Protein AF-A0A853IEZ5-F1 (afdb_monomer_lite)

Radius of gyration: 35.34 Å; chains: 1; bounding box: 66×78×126 Å

Foldseek 3Di:
DDDDDPCPVVVVVVVVVVVVVVLVVCVVVLPPVSQDDVDPDDDPVSVVVSVVVSCVSCQVVQVCCFVPPVVVVVVVVVVVCCVVVVDPPQPPPDDDDDDGGVVVVCLVVLLVVLVVVVVVCVVVPPVVCVVPPPVVVSVVSNCVSVVHDCVVVDDDPVRVVVVVVVVVVVVVVVVVVVVVVVVVVVVVVVVPPDD

Secondary structure (DSSP, 8-state):
-------HHHHHHHHHHHHHHHHHHHHHTT-GGGS--S-S---HHHHHHHHHHHHHHHHHHHHHHIIIIIHHHHHHHHHHHHHTTSS----TT-------SGGGSTHHHHHHHHHHHHHHHGGG-HHHHHHHS-HHHHHHHHHHHTT---BTTBPPHHHHHHHHHHHHHHHHHHHHHHHHHHHHTTTTTSSSS--

Structure (mmCIF, N/CA/C/O backbone):
data_AF-A0A853IEZ5-F1
#
_entry.id   AF-A0A853IEZ5-F1
#
loop_
_atom_site.group_PDB
_atom_site.id
_atom_site.type_symbol
_atom_site.label_atom_id
_atom_site.label_alt_id
_atom_site.label_comp_id
_atom_site.label_asym_id
_atom_site.label_entity_id
_atom_site.label_seq_id
_atom_site.pdbx_PDB_ins_code
_atom_site.Cartn_x
_atom_site.Cartn_y
_atom_site.Cartn_z
_atom_site.occupancy
_atom_site.B_iso_or_equiv
_atom_site.auth_seq_id
_atom_site.auth_comp_id
_atom_site.auth_asym_id
_atom_site.auth_atom_id
_atom_site.pdbx_PDB_model_num
ATOM 1 N N . GLY A 1 1 ? 43.823 -9.846 -57.197 1.00 55.16 1 GLY A N 1
ATOM 2 C CA . GLY A 1 1 ? 43.418 -8.629 -56.469 1.00 55.16 1 GLY A CA 1
ATOM 3 C C . GLY A 1 1 ? 42.577 -9.039 -55.285 1.00 55.16 1 GLY A C 1
ATOM 4 O O . GLY A 1 1 ? 41.736 -9.912 -55.452 1.00 55.16 1 GLY A O 1
ATOM 5 N N . VAL A 1 2 ? 42.834 -8.484 -54.102 1.00 60.75 2 VAL A N 1
ATOM 6 C CA . VAL A 1 2 ? 42.007 -8.738 -52.912 1.00 60.75 2 VAL A CA 1
ATOM 7 C C . VAL A 1 2 ? 40.787 -7.824 -52.992 1.00 60.75 2 VAL A C 1
ATOM 9 O O . VAL A 1 2 ? 40.937 -6.615 -53.150 1.00 60.75 2 VAL A O 1
ATOM 12 N N . LEU A 1 3 ? 39.587 -8.399 -52.944 1.00 72.50 3 LEU A N 1
ATOM 13 C CA . LEU A 1 3 ? 38.339 -7.645 -53.016 1.00 72.50 3 LEU A CA 1
ATOM 14 C C . LEU A 1 3 ? 38.075 -6.998 -51.646 1.00 72.50 3 LEU A C 1
ATOM 16 O O . LEU A 1 3 ? 37.840 -7.706 -50.670 1.00 72.50 3 LEU A O 1
ATOM 20 N N . GLN A 1 4 ? 38.145 -5.667 -51.555 1.00 77.00 4 GLN A N 1
ATOM 21 C CA . GLN A 1 4 ? 37.787 -4.938 -50.335 1.00 77.00 4 GLN A CA 1
ATOM 22 C C . GLN A 1 4 ? 36.295 -4.605 -50.341 1.00 77.00 4 GLN A C 1
ATOM 24 O O . GLN A 1 4 ? 35.786 -3.944 -51.246 1.00 77.00 4 GLN A O 1
ATOM 29 N N . LEU A 1 5 ? 35.588 -5.081 -49.317 1.00 74.81 5 LEU A N 1
ATOM 30 C CA . LEU A 1 5 ? 34.163 -4.840 -49.138 1.00 74.81 5 LEU A CA 1
ATOM 31 C C . LEU A 1 5 ? 33.971 -3.512 -48.386 1.00 74.81 5 LEU A C 1
ATOM 33 O O . LEU A 1 5 ? 33.953 -3.473 -47.159 1.00 74.81 5 LEU A O 1
ATOM 37 N N . ASN A 1 6 ? 33.832 -2.409 -49.120 1.00 80.12 6 ASN A N 1
ATOM 38 C CA . ASN A 1 6 ? 33.678 -1.053 -48.569 1.00 80.12 6 ASN A CA 1
ATOM 39 C C . ASN A 1 6 ? 32.268 -0.782 -47.993 1.00 80.12 6 ASN A C 1
ATOM 41 O O . ASN A 1 6 ? 31.657 0.239 -48.289 1.00 80.12 6 ASN A O 1
ATOM 45 N N . LYS A 1 7 ? 31.729 -1.698 -47.177 1.00 89.50 7 LYS A N 1
ATOM 46 C CA . LYS A 1 7 ? 30.368 -1.623 -46.598 1.00 89.50 7 LYS A CA 1
ATOM 47 C C . LYS A 1 7 ? 30.318 -1.103 -45.160 1.00 89.50 7 LYS A C 1
ATOM 49 O O . LYS A 1 7 ? 29.348 -1.325 -44.442 1.00 89.50 7 LYS A O 1
ATOM 54 N N . PHE A 1 8 ? 31.367 -0.422 -44.709 1.00 90.19 8 PHE A N 1
ATOM 55 C CA . PHE A 1 8 ? 31.454 0.065 -43.331 1.00 90.19 8 PHE A CA 1
ATOM 56 C C . PHE A 1 8 ? 30.267 0.964 -42.935 1.00 90.19 8 PHE A C 1
ATOM 58 O O . PHE A 1 8 ? 29.730 0.816 -41.841 1.00 90.19 8 PHE A O 1
ATOM 65 N N . ALA A 1 9 ? 29.821 1.850 -43.834 1.00 91.31 9 ALA A N 1
ATOM 66 C CA . ALA A 1 9 ? 28.673 2.724 -43.584 1.00 91.31 9 ALA A CA 1
ATOM 67 C C . ALA A 1 9 ? 27.370 1.930 -43.375 1.00 91.31 9 ALA A C 1
ATOM 69 O O . ALA A 1 9 ? 26.641 2.201 -42.423 1.00 91.31 9 ALA A O 1
ATOM 70 N N . ASP A 1 10 ? 27.130 0.904 -44.196 1.00 90.81 10 ASP A N 1
ATOM 71 C CA . ASP A 1 10 ? 25.948 0.040 -44.088 1.00 90.81 10 ASP A CA 1
ATOM 72 C C . ASP A 1 10 ? 25.934 -0.720 -42.752 1.00 90.81 10 ASP A C 1
ATOM 74 O O . ASP A 1 10 ? 24.916 -0.762 -42.057 1.00 90.81 10 ASP A O 1
ATOM 78 N N . PHE A 1 11 ? 27.083 -1.281 -42.350 1.00 91.75 11 PHE A N 1
ATOM 79 C CA . PHE A 1 11 ? 27.210 -1.979 -41.068 1.00 91.75 11 PHE A CA 1
ATOM 80 C C . PHE A 1 11 ? 27.044 -1.044 -39.871 1.00 91.75 11 PHE A C 1
ATOM 82 O O . PHE A 1 11 ? 26.482 -1.463 -38.859 1.00 91.75 11 PHE A O 1
ATOM 89 N N . ARG A 1 12 ? 27.481 0.216 -39.979 1.00 92.25 12 ARG A N 1
ATOM 90 C CA . ARG A 1 12 ? 27.274 1.211 -38.923 1.00 92.25 12 ARG A CA 1
ATOM 91 C C . ARG A 1 12 ? 25.788 1.514 -38.731 1.00 92.25 12 ARG A C 1
ATOM 93 O O . ARG A 1 12 ? 25.309 1.398 -37.611 1.00 92.25 12 ARG A O 1
ATOM 100 N N . VAL A 1 13 ? 25.042 1.785 -39.804 1.00 93.69 13 VAL A N 1
ATOM 101 C CA . VAL A 1 13 ? 23.589 2.036 -39.711 1.00 93.69 13 VAL A CA 1
ATOM 102 C C . VAL A 1 13 ? 22.851 0.828 -39.118 1.00 93.69 13 VAL A C 1
ATOM 104 O O . VAL A 1 13 ? 21.983 0.989 -38.255 1.00 93.69 13 VAL A O 1
ATOM 107 N N . ALA A 1 14 ? 23.215 -0.390 -39.533 1.00 94.00 14 ALA A N 1
ATOM 108 C CA . ALA A 1 14 ? 22.639 -1.613 -38.978 1.00 94.00 14 ALA A CA 1
ATOM 109 C C . ALA A 1 14 ? 22.969 -1.784 -37.483 1.00 94.00 14 ALA A C 1
ATOM 111 O O . ALA A 1 14 ? 22.075 -2.078 -36.690 1.00 94.00 14 ALA A O 1
ATOM 112 N N . SER A 1 15 ? 24.225 -1.555 -37.090 1.00 92.69 15 SER A N 1
ATOM 113 C CA . SER A 1 15 ? 24.670 -1.617 -35.694 1.00 92.69 15 SER A CA 1
ATOM 114 C C . SER A 1 15 ? 23.929 -0.605 -34.821 1.00 92.69 15 SER A C 1
ATOM 116 O O . SER A 1 15 ? 23.393 -0.980 -33.780 1.00 92.69 15 SER A O 1
ATOM 118 N N . ASP A 1 16 ? 23.831 0.648 -35.267 1.00 91.56 16 ASP A N 1
ATOM 119 C CA . ASP A 1 16 ? 23.150 1.717 -34.530 1.00 91.56 16 ASP A CA 1
ATOM 120 C C . ASP A 1 16 ? 21.657 1.389 -34.347 1.00 91.56 16 ASP A C 1
ATOM 122 O O . ASP A 1 16 ? 21.099 1.552 -33.260 1.00 91.56 16 ASP A O 1
ATOM 126 N N . THR A 1 17 ? 21.014 0.838 -35.382 1.00 93.31 17 THR A N 1
ATOM 127 C CA . THR A 1 17 ? 19.610 0.400 -35.318 1.00 93.31 17 THR A CA 1
ATOM 128 C C . THR A 1 17 ? 19.419 -0.741 -34.315 1.00 93.31 17 THR A C 1
ATOM 130 O O . THR A 1 17 ? 18.499 -0.705 -33.494 1.00 93.31 17 THR A O 1
ATOM 133 N N . ILE A 1 18 ? 20.294 -1.752 -34.345 1.00 94.12 18 ILE A N 1
ATOM 134 C CA . ILE A 1 18 ? 20.242 -2.894 -33.420 1.00 94.12 18 ILE A CA 1
ATOM 135 C C . ILE A 1 18 ? 20.460 -2.431 -31.978 1.00 94.12 18 ILE A C 1
ATOM 137 O O . ILE A 1 18 ? 19.752 -2.890 -31.078 1.00 94.12 18 ILE A O 1
ATOM 141 N N . GLN A 1 19 ? 21.388 -1.503 -31.743 1.00 88.19 19 GLN A N 1
ATOM 142 C CA . GLN A 1 19 ? 21.628 -0.944 -30.413 1.00 88.19 19 GLN A CA 1
ATOM 143 C C . GLN A 1 19 ? 20.394 -0.208 -29.879 1.00 88.19 19 GLN A C 1
ATOM 145 O O . GLN A 1 19 ? 19.978 -0.464 -28.748 1.00 88.19 19 GLN A O 1
ATOM 150 N N . GLN A 1 20 ? 19.744 0.621 -30.703 1.00 87.00 20 GLN A N 1
ATOM 151 C CA . GLN A 1 20 ? 18.508 1.309 -30.312 1.00 87.00 20 GLN A CA 1
ATOM 152 C C . GLN A 1 20 ? 17.369 0.329 -29.995 1.00 87.00 20 GLN A C 1
ATOM 154 O O . GLN A 1 20 ? 16.666 0.494 -28.997 1.00 87.00 20 GLN A O 1
ATOM 159 N N . LEU A 1 21 ? 17.184 -0.712 -30.813 1.00 90.31 21 LEU A N 1
ATOM 160 C CA . LEU A 1 21 ? 16.170 -1.740 -30.553 1.00 90.31 21 LEU A CA 1
ATOM 161 C C . LEU A 1 21 ? 16.464 -2.511 -29.265 1.00 90.31 21 LEU A C 1
ATOM 163 O O . LEU A 1 21 ? 15.555 -2.726 -28.466 1.00 90.31 21 LEU A O 1
ATOM 167 N N . THR A 1 22 ? 17.726 -2.871 -29.036 1.00 85.88 22 THR A N 1
ATOM 168 C CA . THR A 1 22 ? 18.155 -3.581 -27.824 1.00 85.88 22 THR A CA 1
ATOM 169 C C . THR A 1 22 ? 17.856 -2.757 -26.575 1.00 85.88 22 THR A C 1
ATOM 171 O O . THR A 1 22 ? 17.275 -3.283 -25.629 1.00 85.88 22 THR A O 1
ATOM 174 N N . GLN A 1 23 ? 18.161 -1.455 -26.588 1.00 82.00 23 GLN A N 1
ATOM 175 C CA . GLN A 1 23 ? 17.849 -0.549 -25.476 1.00 82.00 23 GLN A CA 1
ATOM 176 C C . GLN A 1 23 ? 16.339 -0.446 -25.222 1.00 82.00 23 GLN A C 1
ATOM 178 O O . GLN A 1 23 ? 15.899 -0.539 -24.076 1.00 82.00 23 GLN A O 1
ATOM 183 N N . ARG A 1 24 ? 15.528 -0.315 -26.281 1.00 82.12 24 ARG A N 1
ATOM 184 C CA . ARG A 1 24 ? 14.060 -0.241 -26.164 1.00 82.12 24 ARG A CA 1
ATOM 185 C C . ARG A 1 24 ? 13.452 -1.526 -25.605 1.00 82.12 24 ARG A C 1
ATOM 187 O O . ARG A 1 24 ? 12.542 -1.458 -24.784 1.00 82.12 24 ARG A O 1
ATOM 194 N N . ILE A 1 25 ? 13.947 -2.684 -26.039 1.00 85.94 25 ILE A N 1
ATOM 195 C CA . ILE A 1 25 ? 13.495 -3.987 -25.539 1.00 85.94 25 ILE A CA 1
ATOM 196 C C . ILE A 1 25 ? 13.919 -4.158 -24.076 1.00 85.94 25 ILE A C 1
ATOM 198 O O . ILE A 1 25 ? 13.086 -4.514 -23.250 1.00 85.94 25 ILE A O 1
ATOM 202 N N . ALA A 1 26 ? 15.169 -3.842 -23.730 1.00 81.69 26 ALA A N 1
ATOM 203 C CA . ALA A 1 26 ? 15.657 -3.918 -22.352 1.00 81.69 26 ALA A CA 1
ATOM 204 C C . ALA A 1 26 ? 14.803 -3.075 -21.388 1.00 81.69 26 ALA A C 1
ATOM 206 O O . ALA A 1 26 ? 14.411 -3.572 -20.333 1.00 81.69 26 ALA A O 1
ATOM 207 N N . ALA A 1 27 ? 14.438 -1.851 -21.789 1.00 76.00 27 ALA A N 1
ATOM 208 C CA . ALA A 1 27 ? 13.541 -0.991 -21.018 1.00 76.00 27 ALA A CA 1
ATOM 209 C C . ALA A 1 27 ? 12.134 -1.599 -20.864 1.00 76.00 27 ALA A C 1
ATOM 211 O O . ALA A 1 27 ? 11.597 -1.635 -19.760 1.00 76.00 27 ALA A O 1
ATOM 212 N N . ALA A 1 28 ? 11.556 -2.143 -21.943 1.00 79.88 28 ALA A N 1
ATOM 213 C CA . ALA A 1 28 ? 10.240 -2.791 -21.900 1.00 79.88 28 ALA A CA 1
ATOM 214 C C . ALA A 1 28 ? 10.201 -4.026 -20.977 1.00 79.88 28 ALA A C 1
ATOM 216 O O . ALA A 1 28 ? 9.163 -4.323 -20.390 1.00 79.88 28 ALA A O 1
ATOM 217 N N . PHE A 1 29 ? 11.329 -4.725 -20.826 1.00 82.06 29 PHE A N 1
ATOM 218 C CA . PHE A 1 29 ? 11.489 -5.859 -19.910 1.00 82.06 29 PHE A CA 1
ATOM 219 C C . PHE A 1 29 ? 12.026 -5.465 -18.524 1.00 82.06 29 PHE A C 1
ATOM 221 O O . PHE A 1 29 ? 12.374 -6.348 -17.739 1.00 82.06 29 PHE A O 1
ATOM 228 N N . LEU A 1 30 ? 12.083 -4.166 -18.205 1.00 73.88 30 LEU A N 1
ATOM 229 C CA . LEU A 1 30 ? 12.548 -3.642 -16.914 1.00 73.88 30 LEU A CA 1
ATOM 230 C C . LEU A 1 30 ? 13.973 -4.105 -16.546 1.00 73.88 30 LEU A C 1
ATOM 232 O O . LEU A 1 30 ? 14.312 -4.254 -15.369 1.00 73.88 30 LEU A O 1
ATOM 236 N N . MET A 1 31 ? 14.829 -4.355 -17.542 1.00 76.00 31 MET A N 1
ATOM 237 C CA . MET A 1 31 ? 16.217 -4.739 -17.300 1.00 76.00 31 MET A CA 1
ATOM 238 C C . MET A 1 31 ? 16.998 -3.528 -16.783 1.00 76.00 31 MET A C 1
ATOM 240 O O . MET A 1 31 ? 17.234 -2.572 -17.511 1.00 76.00 31 MET A O 1
ATOM 244 N N . ASN A 1 32 ? 17.451 -3.597 -15.530 1.00 58.09 32 ASN A N 1
ATOM 245 C CA . ASN A 1 32 ? 18.158 -2.513 -14.829 1.00 58.09 32 ASN A CA 1
ATOM 246 C C . ASN A 1 32 ? 19.385 -1.970 -15.603 1.00 58.09 32 ASN A C 1
ATOM 248 O O . ASN A 1 32 ? 19.765 -0.815 -15.464 1.00 58.09 32 ASN A O 1
ATOM 252 N N . SER A 1 33 ? 19.979 -2.777 -16.485 1.00 55.38 33 SER A N 1
ATOM 253 C CA . SER A 1 33 ? 21.125 -2.396 -17.316 1.00 55.38 33 SER A CA 1
ATOM 254 C C . SER A 1 33 ? 20.833 -1.332 -18.385 1.00 55.38 33 SER A C 1
ATOM 256 O O . SER A 1 33 ? 21.781 -0.830 -18.976 1.00 55.38 33 SER A O 1
ATOM 258 N N . SER A 1 34 ? 19.575 -0.956 -18.656 1.00 51.56 34 SER A N 1
ATOM 259 C CA . SER A 1 34 ? 19.260 0.169 -19.561 1.00 51.56 34 SER A CA 1
ATOM 260 C C . SER A 1 34 ? 19.416 1.552 -18.911 1.00 51.56 34 SER A C 1
ATOM 262 O O . SER A 1 34 ? 19.288 2.564 -19.597 1.00 51.56 34 SER A O 1
ATOM 264 N N . VAL A 1 35 ? 19.678 1.597 -17.600 1.00 49.66 35 VAL A N 1
ATOM 265 C CA . VAL A 1 35 ? 19.744 2.819 -16.778 1.00 49.66 35 VAL A CA 1
ATOM 266 C C . VAL A 1 35 ? 21.170 3.365 -16.641 1.00 49.66 35 VAL A C 1
ATOM 268 O O . VAL A 1 35 ? 21.367 4.576 -16.534 1.00 49.66 35 VAL A O 1
ATOM 271 N N . GLN A 1 36 ? 22.191 2.512 -16.713 1.00 53.03 36 GLN A N 1
ATOM 272 C CA . GLN A 1 36 ? 23.564 2.993 -16.836 1.00 53.03 36 GLN A CA 1
ATOM 273 C C . GLN A 1 36 ? 23.804 3.391 -18.292 1.00 53.03 36 GLN A C 1
ATOM 275 O O . GLN A 1 36 ? 24.233 2.588 -19.116 1.00 53.03 36 GLN A O 1
ATOM 280 N N . ARG A 1 37 ? 23.546 4.663 -18.622 1.00 54.91 37 ARG A N 1
ATOM 281 C CA . ARG A 1 37 ? 24.376 5.304 -19.650 1.00 54.91 37 ARG A CA 1
ATOM 282 C C . ARG A 1 37 ? 25.829 5.082 -19.228 1.00 54.91 37 ARG A C 1
ATOM 284 O O . ARG A 1 37 ? 26.122 5.231 -18.044 1.00 54.91 37 ARG A O 1
ATOM 291 N N . ASP A 1 38 ? 26.717 4.790 -20.176 1.00 53.00 38 ASP A N 1
ATOM 292 C CA . ASP A 1 38 ? 28.180 4.835 -20.003 1.00 53.00 38 ASP A CA 1
ATOM 293 C C . ASP A 1 38 ? 28.650 6.283 -19.717 1.00 53.00 38 ASP A C 1
ATOM 295 O O . ASP A 1 38 ? 29.478 6.859 -20.418 1.00 53.00 38 ASP A O 1
ATOM 299 N N . ALA A 1 39 ? 28.046 6.935 -18.729 1.00 54.25 39 ALA A N 1
ATOM 300 C CA . ALA A 1 39 ? 28.401 8.236 -18.221 1.00 54.25 39 ALA A CA 1
ATOM 301 C C . ALA A 1 39 ? 29.074 8.001 -16.873 1.00 54.25 39 ALA A C 1
ATOM 303 O O . ALA A 1 39 ? 28.507 7.401 -15.963 1.00 54.25 39 ALA A O 1
ATOM 304 N N . GLU A 1 40 ? 30.298 8.501 -16.755 1.00 55.12 40 GLU A N 1
ATOM 305 C CA . GLU A 1 40 ? 31.212 8.303 -15.627 1.00 55.12 40 GLU A CA 1
ATOM 306 C C . GLU A 1 40 ? 30.632 8.761 -14.269 1.00 55.12 40 GLU A C 1
ATOM 308 O O . GLU A 1 40 ? 31.178 8.447 -13.212 1.00 55.12 40 GLU A O 1
ATOM 313 N N . ARG A 1 41 ? 29.510 9.501 -14.274 1.00 59.22 41 ARG A N 1
ATOM 314 C CA . ARG A 1 41 ? 28.775 9.942 -13.083 1.00 59.22 41 ARG A CA 1
ATOM 315 C C . ARG A 1 41 ? 27.271 9.972 -13.370 1.00 59.22 41 ARG A C 1
ATOM 317 O O . ARG A 1 41 ? 26.816 10.798 -14.153 1.00 59.22 41 ARG A O 1
ATOM 324 N N . VAL A 1 42 ? 26.513 9.119 -12.689 1.00 64.06 42 VAL A N 1
ATOM 325 C CA . VAL A 1 42 ? 25.047 9.217 -12.583 1.00 64.06 42 VAL A CA 1
ATOM 326 C C . VAL A 1 42 ? 24.729 9.903 -11.259 1.00 64.06 42 VAL A C 1
ATOM 328 O O . VAL A 1 42 ? 25.321 9.558 -10.230 1.00 64.06 42 VAL A O 1
ATOM 331 N N . THR A 1 43 ? 23.847 10.899 -11.256 1.00 76.88 43 THR A N 1
ATOM 332 C CA . THR A 1 43 ? 23.466 11.577 -10.008 1.00 76.88 43 THR A CA 1
ATOM 333 C C . THR A 1 43 ? 22.448 10.744 -9.226 1.00 76.88 43 THR A C 1
ATOM 335 O O . THR A 1 43 ? 21.699 9.945 -9.788 1.00 76.88 43 THR A O 1
ATOM 338 N N . ALA A 1 44 ? 22.398 10.928 -7.904 1.00 73.00 44 ALA A N 1
ATOM 339 C CA . ALA A 1 44 ? 21.453 10.207 -7.049 1.00 73.00 44 ALA A CA 1
ATOM 340 C C . ALA A 1 44 ? 19.979 10.481 -7.417 1.00 73.00 44 ALA A C 1
ATOM 342 O O . ALA A 1 44 ? 19.136 9.603 -7.252 1.00 73.00 44 ALA A O 1
ATOM 343 N N . GLU A 1 45 ? 19.676 11.671 -7.944 1.00 75.00 45 GLU A N 1
ATOM 344 C CA . GLU A 1 45 ? 18.314 12.058 -8.324 1.00 75.00 45 GLU A CA 1
ATOM 345 C C . GLU A 1 45 ? 17.854 11.362 -9.608 1.00 75.00 45 GLU A C 1
ATOM 347 O O . GLU A 1 45 ? 16.722 10.892 -9.685 1.00 75.00 45 GLU A O 1
ATOM 352 N N . GLU A 1 46 ? 18.744 11.198 -10.589 1.00 70.19 46 GLU A N 1
ATOM 353 C CA . GLU A 1 46 ? 18.444 10.440 -11.808 1.00 70.19 46 GLU A CA 1
ATOM 354 C C . GLU A 1 46 ? 18.171 8.969 -11.484 1.00 70.19 46 GLU A C 1
ATOM 356 O O . GLU A 1 46 ? 17.195 8.400 -11.971 1.00 70.19 46 GLU A O 1
ATOM 361 N N . ILE A 1 47 ? 18.984 8.360 -10.610 1.00 68.31 47 ILE A N 1
ATOM 362 C CA . ILE A 1 47 ? 18.755 6.985 -10.138 1.00 68.31 47 ILE A CA 1
ATOM 363 C C . ILE A 1 47 ? 17.384 6.873 -9.466 1.00 68.31 47 ILE A C 1
ATOM 365 O O . ILE A 1 47 ? 16.655 5.913 -9.710 1.00 68.31 47 ILE A O 1
ATOM 369 N N . ARG A 1 48 ? 17.011 7.862 -8.649 1.00 69.50 48 ARG A N 1
ATOM 370 C CA . ARG A 1 48 ? 15.723 7.883 -7.952 1.00 69.50 48 ARG A CA 1
ATOM 371 C C . ARG A 1 48 ? 14.541 8.031 -8.912 1.00 69.50 48 ARG A C 1
ATOM 373 O O . ARG A 1 48 ? 13.566 7.296 -8.771 1.00 69.50 48 ARG A O 1
ATOM 380 N N . PHE A 1 49 ? 14.637 8.926 -9.894 1.00 73.56 49 PHE A N 1
ATOM 381 C CA . PHE A 1 49 ? 13.608 9.112 -10.919 1.00 73.56 49 PHE A CA 1
ATOM 382 C C . PHE A 1 49 ? 13.420 7.842 -11.763 1.00 73.56 49 PHE A C 1
ATOM 384 O O . PHE A 1 49 ? 12.296 7.390 -11.973 1.00 73.56 49 PHE A O 1
ATOM 391 N N . MET A 1 50 ? 14.520 7.205 -12.174 1.00 68.38 50 MET A N 1
ATOM 392 C CA . MET A 1 50 ? 14.470 5.951 -12.935 1.00 68.38 50 MET A CA 1
ATOM 393 C C . MET A 1 50 ? 13.918 4.789 -12.101 1.00 68.38 50 MET A C 1
ATOM 395 O O . MET A 1 50 ? 13.132 3.987 -12.603 1.00 68.38 50 MET A O 1
ATOM 399 N N . ALA A 1 51 ? 14.273 4.710 -10.816 1.00 66.38 51 ALA A N 1
ATOM 400 C CA . ALA A 1 51 ? 13.683 3.738 -9.901 1.00 66.38 51 ALA A CA 1
ATOM 401 C C . ALA A 1 51 ? 12.161 3.931 -9.775 1.00 66.38 51 ALA A C 1
ATOM 403 O O . ALA A 1 51 ? 11.427 2.949 -9.846 1.00 66.38 51 ALA A O 1
ATOM 404 N N . GLN A 1 52 ? 11.676 5.175 -9.679 1.00 70.75 52 GLN A N 1
ATOM 405 C CA . GLN A 1 52 ? 10.237 5.469 -9.646 1.00 70.75 52 GLN A CA 1
ATOM 406 C C . GLN A 1 52 ? 9.506 5.057 -10.930 1.00 70.75 52 GLN A C 1
ATOM 408 O O . GLN A 1 52 ? 8.381 4.556 -10.864 1.00 70.75 52 GLN A O 1
ATOM 413 N N . GLU A 1 53 ? 10.117 5.251 -12.099 1.00 69.06 53 GLU A N 1
ATOM 414 C CA . GLU A 1 53 ? 9.522 4.833 -13.373 1.00 69.06 53 GLU A CA 1
ATOM 415 C C . GLU A 1 53 ? 9.394 3.301 -13.451 1.00 69.06 53 GLU A C 1
ATOM 417 O O . GLU A 1 53 ? 8.332 2.780 -13.806 1.00 69.06 53 GLU A O 1
ATOM 422 N N . LEU A 1 54 ? 10.432 2.572 -13.020 1.00 68.31 54 LEU A N 1
ATOM 423 C CA . LEU A 1 54 ? 10.409 1.109 -12.919 1.00 68.31 54 LEU A CA 1
ATOM 424 C C . LEU A 1 54 ? 9.371 0.617 -11.901 1.00 68.31 54 LEU A C 1
ATOM 426 O O . LEU A 1 54 ? 8.630 -0.322 -12.196 1.00 68.31 54 LEU A O 1
ATOM 430 N N . GLU A 1 55 ? 9.277 1.252 -10.731 1.00 67.62 55 GLU A N 1
ATOM 431 C CA . GLU A 1 55 ? 8.252 0.953 -9.721 1.00 67.62 55 GLU A CA 1
ATOM 432 C C . GLU A 1 55 ? 6.837 1.198 -10.256 1.00 67.62 55 GLU A C 1
ATOM 434 O O . GLU A 1 55 ? 5.938 0.393 -10.009 1.00 67.62 55 GLU A O 1
ATOM 439 N N . THR A 1 56 ? 6.637 2.260 -11.039 1.00 68.94 56 THR A N 1
ATOM 440 C CA . THR A 1 56 ? 5.344 2.576 -11.663 1.00 68.94 56 THR A CA 1
ATOM 441 C C . THR A 1 56 ? 4.956 1.514 -12.692 1.00 68.94 56 THR A C 1
ATOM 443 O O . THR A 1 56 ? 3.834 0.997 -12.662 1.00 68.94 56 THR A O 1
ATOM 446 N N . ALA A 1 57 ? 5.886 1.137 -13.575 1.00 69.56 57 ALA A N 1
ATOM 447 C CA . ALA A 1 57 ? 5.653 0.111 -14.589 1.00 69.56 57 ALA A CA 1
ATOM 448 C C . ALA A 1 57 ? 5.405 -1.274 -13.963 1.00 69.56 57 ALA A C 1
ATOM 450 O O . ALA A 1 57 ? 4.431 -1.952 -14.309 1.00 69.56 57 ALA A O 1
ATOM 451 N N . LEU A 1 58 ? 6.237 -1.674 -12.993 1.00 71.50 58 LEU A N 1
ATOM 452 C CA . LEU A 1 58 ? 6.072 -2.924 -12.251 1.00 71.50 58 LEU A CA 1
ATOM 453 C C . LEU A 1 58 ? 4.761 -2.925 -11.457 1.00 71.50 58 LEU A C 1
ATOM 455 O O . LEU A 1 58 ? 4.068 -3.940 -11.414 1.00 71.50 58 LEU A O 1
ATOM 459 N N . GLY A 1 59 ? 4.388 -1.784 -10.878 1.00 70.88 59 GLY A N 1
ATOM 460 C CA . GLY A 1 59 ? 3.159 -1.624 -10.118 1.00 70.88 59 GLY A CA 1
ATOM 461 C C . GLY A 1 59 ? 1.893 -1.770 -10.950 1.00 70.88 59 GLY A C 1
ATOM 462 O O . GLY A 1 59 ? 0.938 -2.399 -10.486 1.00 70.88 59 GLY A O 1
ATOM 463 N N . GLY A 1 60 ? 1.896 -1.278 -12.192 1.00 73.25 60 GLY A N 1
ATOM 464 C CA . GLY A 1 60 ? 0.795 -1.480 -13.136 1.00 73.25 60 GLY A CA 1
ATOM 465 C C . GLY A 1 60 ? 0.577 -2.960 -13.465 1.00 73.25 60 GLY A C 1
ATOM 466 O O . GLY A 1 60 ? -0.524 -3.483 -13.283 1.00 73.25 60 GLY A O 1
ATOM 467 N N . VAL A 1 61 ? 1.639 -3.664 -13.874 1.00 76.06 61 VAL A N 1
ATOM 468 C CA . VAL A 1 61 ? 1.568 -5.099 -14.213 1.00 76.06 61 VAL A CA 1
ATOM 469 C C . VAL A 1 61 ? 1.219 -5.944 -12.988 1.00 76.06 61 VAL A C 1
ATOM 471 O O . VAL A 1 61 ? 0.359 -6.824 -13.063 1.00 76.06 61 VAL A O 1
ATOM 474 N N . TYR A 1 62 ? 1.840 -5.664 -11.841 1.00 74.69 62 TYR A N 1
ATOM 475 C CA . TYR A 1 62 ? 1.573 -6.384 -10.599 1.00 74.69 62 TYR A CA 1
ATOM 476 C C . TYR A 1 62 ? 0.122 -6.210 -10.140 1.00 74.69 62 TYR A C 1
ATOM 478 O O . TYR A 1 62 ? -0.506 -7.190 -9.750 1.00 74.69 62 TYR A O 1
ATOM 486 N N . SER A 1 63 ?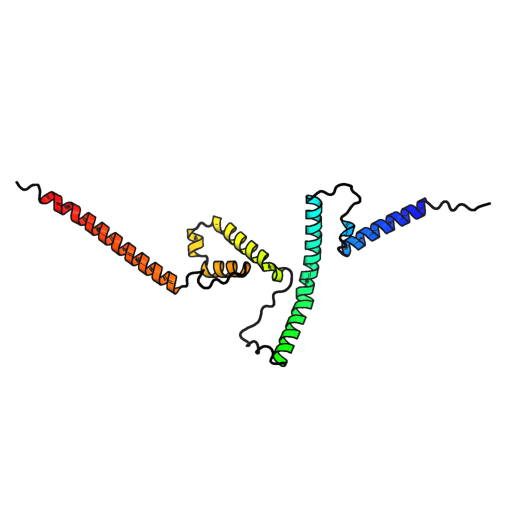 -0.450 -5.007 -10.258 1.00 74.31 63 SER A N 1
ATOM 487 C CA . SER A 1 63 ? -1.855 -4.755 -9.903 1.00 74.31 63 SER A CA 1
ATOM 488 C C . SER A 1 63 ? -2.826 -5.576 -10.756 1.00 74.31 63 SER A C 1
ATOM 490 O O . SER A 1 63 ? -3.762 -6.172 -10.217 1.00 74.31 63 SER A O 1
ATOM 492 N N . ILE A 1 64 ? -2.572 -5.678 -12.066 1.00 79.50 64 ILE A N 1
ATOM 493 C CA . ILE A 1 64 ? -3.372 -6.511 -12.978 1.00 79.50 64 ILE A CA 1
ATOM 494 C C . ILE A 1 64 ? -3.248 -7.989 -12.594 1.00 79.50 64 ILE A C 1
ATOM 496 O O . ILE A 1 64 ? -4.257 -8.654 -12.366 1.00 79.50 64 ILE A O 1
ATOM 500 N N . LEU A 1 65 ? -2.021 -8.499 -12.441 1.00 81.00 65 LEU A N 1
ATOM 501 C CA . LEU A 1 65 ? -1.785 -9.897 -12.057 1.00 81.00 65 LEU A CA 1
ATOM 502 C C . LEU A 1 65 ? -2.392 -10.233 -10.691 1.00 81.00 65 LEU A C 1
ATOM 504 O O . LEU A 1 65 ? -2.868 -11.346 -10.466 1.00 81.00 65 LEU A O 1
ATOM 508 N N . SER A 1 66 ? -2.415 -9.285 -9.767 1.00 76.38 66 SER A N 1
ATOM 509 C CA . SER A 1 66 ? -3.056 -9.475 -8.477 1.00 76.38 66 SER A CA 1
ATOM 510 C C . SER A 1 66 ? -4.566 -9.688 -8.603 1.00 76.38 66 SER A C 1
ATOM 512 O O . SER A 1 66 ? -5.094 -10.645 -8.031 1.00 76.38 66 SER A O 1
ATOM 514 N N . GLN A 1 67 ? -5.254 -8.891 -9.422 1.00 77.69 67 GLN A N 1
ATOM 515 C CA . GLN A 1 67 ? -6.699 -9.028 -9.634 1.00 77.69 67 GLN A CA 1
ATOM 516 C C . GLN A 1 67 ? -7.067 -10.232 -10.512 1.00 77.69 67 GLN A C 1
ATOM 518 O O . GLN A 1 67 ? -7.997 -10.976 -10.191 1.00 77.69 67 GLN A O 1
ATOM 523 N N . GLU A 1 68 ? -6.333 -10.453 -11.600 1.00 84.69 68 GLU A N 1
ATOM 524 C CA . GLU A 1 68 ? -6.686 -11.456 -12.611 1.00 84.69 68 GLU A CA 1
ATOM 525 C C . GLU A 1 68 ? -6.114 -12.845 -12.325 1.00 84.69 68 GLU A C 1
ATOM 527 O O . GLU A 1 68 ? -6.666 -13.843 -12.787 1.00 84.69 68 GLU A O 1
ATOM 532 N N . PHE A 1 69 ? -5.036 -12.942 -11.543 1.00 85.56 69 PHE A N 1
ATOM 533 C CA . PHE A 1 69 ? -4.356 -14.211 -11.286 1.00 85.56 69 PHE A CA 1
ATOM 534 C C . PHE A 1 69 ? -4.295 -14.566 -9.798 1.00 85.56 69 PHE A C 1
ATOM 536 O O . PHE A 1 69 ? -4.782 -15.634 -9.405 1.00 85.56 69 PHE A O 1
ATOM 543 N N . GLN A 1 70 ? -3.762 -13.686 -8.943 1.00 81.69 70 GLN A N 1
ATOM 544 C CA . GLN A 1 70 ? -3.610 -14.006 -7.517 1.00 81.69 70 GLN A CA 1
ATOM 545 C C . GLN A 1 70 ? -4.972 -14.197 -6.832 1.00 81.69 70 GLN A C 1
ATOM 547 O O . GLN A 1 70 ? -5.171 -15.200 -6.142 1.00 81.69 70 GLN A O 1
ATOM 552 N N . LEU A 1 71 ? -5.939 -13.298 -7.056 1.00 83.50 71 LEU A N 1
ATOM 553 C CA . LEU A 1 71 ? -7.268 -13.389 -6.446 1.00 83.50 71 LEU A CA 1
ATOM 554 C C . LEU A 1 71 ? -8.015 -14.692 -6.817 1.00 83.50 71 LEU A C 1
ATOM 556 O O . LEU A 1 71 ? -8.501 -15.375 -5.904 1.00 83.50 71 LEU A O 1
ATOM 560 N N . PRO A 1 72 ? -8.109 -15.104 -8.099 1.00 88.25 72 PRO A N 1
ATOM 561 C CA . PRO A 1 72 ? -8.674 -16.405 -8.455 1.00 88.25 72 PRO A CA 1
ATOM 562 C C . PRO A 1 72 ? -7.951 -17.590 -7.808 1.00 88.25 72 PRO A C 1
ATOM 564 O O . PRO A 1 72 ? -8.613 -18.504 -7.307 1.00 88.25 72 PRO A O 1
ATOM 567 N N . ILE A 1 73 ? -6.615 -17.571 -7.751 1.00 90.19 73 ILE A N 1
ATOM 568 C CA . ILE A 1 73 ? -5.832 -18.640 -7.111 1.00 90.19 73 ILE A CA 1
ATOM 569 C C . ILE A 1 73 ? -6.151 -18.745 -5.623 1.00 90.19 73 ILE A C 1
ATOM 571 O O . ILE A 1 73 ? -6.429 -19.845 -5.138 1.00 90.19 73 ILE A O 1
ATOM 575 N N . VAL A 1 74 ? -6.168 -17.623 -4.902 1.00 87.19 74 VAL A N 1
ATOM 576 C CA . VAL A 1 74 ? -6.496 -17.597 -3.469 1.00 87.19 74 VAL A CA 1
ATOM 577 C C . VAL A 1 74 ? -7.893 -18.172 -3.233 1.00 87.19 74 VAL A C 1
ATOM 579 O O . VAL A 1 74 ? -8.065 -19.027 -2.363 1.00 87.19 74 VAL A O 1
ATOM 582 N N . LYS A 1 75 ? -8.883 -17.799 -4.056 1.00 85.88 75 LYS A N 1
ATOM 583 C CA . LYS A 1 75 ? -10.245 -18.361 -3.983 1.00 85.88 75 LYS A CA 1
ATOM 584 C C . LYS A 1 75 ? -10.257 -19.882 -4.182 1.00 85.88 75 LYS A C 1
ATOM 586 O O . LYS A 1 75 ? -10.958 -20.592 -3.457 1.00 85.88 75 LYS A O 1
ATOM 591 N N . ILE A 1 76 ? -9.473 -20.403 -5.129 1.00 90.31 76 ILE A N 1
ATOM 592 C CA . ILE A 1 76 ? -9.353 -21.851 -5.369 1.00 90.31 76 ILE A CA 1
ATOM 593 C C . ILE A 1 76 ? -8.693 -22.551 -4.178 1.00 90.31 76 ILE A C 1
ATOM 595 O O . ILE A 1 76 ? -9.176 -23.602 -3.745 1.00 90.31 76 ILE A O 1
ATOM 599 N N . ILE A 1 77 ? -7.609 -21.988 -3.640 1.00 89.50 77 ILE A N 1
ATOM 600 C CA . ILE A 1 77 ? -6.896 -22.539 -2.482 1.00 89.50 77 ILE A CA 1
ATOM 601 C C . ILE A 1 77 ? -7.821 -22.582 -1.267 1.00 89.50 77 ILE A C 1
ATOM 603 O O . ILE A 1 77 ? -7.960 -23.646 -0.665 1.00 89.50 77 ILE A O 1
ATOM 607 N N . LEU A 1 78 ? -8.517 -21.485 -0.958 1.00 86.44 78 LEU A N 1
ATOM 608 C CA . LEU A 1 78 ? -9.484 -21.426 0.142 1.00 86.44 78 LEU A CA 1
ATOM 609 C C . LEU A 1 78 ? -10.555 -22.512 0.000 1.00 86.44 78 LEU A C 1
ATOM 611 O O . LEU A 1 78 ? -10.769 -23.291 0.928 1.00 86.44 78 LEU A O 1
ATOM 615 N N . LYS A 1 79 ? -11.148 -22.652 -1.191 1.00 87.25 79 LYS A N 1
ATOM 616 C CA . LYS A 1 79 ? -12.152 -23.691 -1.463 1.00 87.25 79 LYS A CA 1
ATOM 617 C C . LYS A 1 79 ? -11.587 -25.108 -1.315 1.00 87.25 79 LYS A C 1
ATOM 619 O O . LYS A 1 79 ? -12.282 -26.005 -0.841 1.00 87.25 79 LYS A O 1
ATOM 624 N N . ARG A 1 80 ? -10.332 -25.341 -1.717 1.00 90.62 80 ARG A N 1
ATOM 625 C CA . ARG A 1 80 ? -9.655 -26.641 -1.550 1.00 90.62 80 ARG A CA 1
ATOM 626 C C . ARG A 1 80 ? -9.351 -26.948 -0.087 1.00 90.62 80 ARG A C 1
ATOM 628 O O . ARG A 1 80 ? -9.490 -28.099 0.311 1.00 90.62 80 ARG A O 1
ATOM 635 N N . LEU A 1 81 ? -8.935 -25.954 0.692 1.00 89.69 81 LEU A N 1
ATOM 636 C CA . LEU A 1 81 ? -8.639 -26.115 2.115 1.00 89.69 81 LEU A CA 1
ATOM 637 C C . LEU A 1 81 ? -9.911 -26.367 2.930 1.00 89.69 81 LEU A C 1
ATOM 639 O O . LEU A 1 81 ? -9.896 -27.246 3.788 1.00 89.69 81 LEU A O 1
ATOM 643 N N . GLN A 1 82 ? -11.013 -25.692 2.592 1.00 87.00 82 GLN A N 1
ATOM 644 C CA . GLN A 1 82 ? -12.338 -25.969 3.159 1.00 87.00 82 GLN A CA 1
ATOM 645 C C . GLN A 1 82 ? -12.805 -27.395 2.845 1.00 87.00 82 GLN A C 1
ATOM 647 O O . GLN A 1 82 ? -13.225 -28.109 3.740 1.00 87.00 82 GLN A O 1
ATOM 652 N N . ARG A 1 83 ? -12.654 -27.862 1.596 1.00 88.12 83 ARG A N 1
ATOM 653 C CA . ARG A 1 83 ? -12.986 -29.252 1.212 1.00 88.12 83 ARG A CA 1
ATOM 654 C C . ARG A 1 83 ? -12.147 -30.324 1.913 1.00 88.12 83 ARG A C 1
ATOM 656 O O . ARG A 1 83 ? -12.529 -31.485 1.888 1.00 88.12 83 ARG A O 1
ATOM 663 N N . LYS A 1 84 ? -10.974 -29.960 2.436 1.00 93.69 84 LYS A N 1
ATOM 664 C CA . LYS A 1 84 ? -10.067 -30.856 3.169 1.00 93.69 84 LYS A CA 1
ATOM 665 C C . LYS A 1 84 ? -10.188 -30.692 4.689 1.00 93.69 84 LYS A C 1
ATOM 667 O O . LYS A 1 84 ? -9.303 -31.169 5.398 1.00 93.69 84 LYS A O 1
ATOM 672 N N . ASP A 1 85 ? -11.185 -29.943 5.161 1.00 87.94 85 ASP A N 1
ATOM 673 C CA . ASP A 1 85 ? -11.400 -29.608 6.573 1.00 87.94 85 ASP A CA 1
ATOM 674 C C . ASP A 1 85 ? -10.160 -29.003 7.264 1.00 87.94 85 ASP A C 1
ATOM 676 O O . ASP A 1 85 ? -9.953 -29.139 8.467 1.00 87.94 85 ASP A O 1
ATOM 680 N N . LYS A 1 86 ? -9.296 -28.320 6.495 1.00 88.88 86 LYS A N 1
ATOM 681 C CA . LYS A 1 86 ? -8.111 -27.615 7.022 1.00 88.88 86 LYS A CA 1
ATOM 682 C C . LYS A 1 86 ? -8.432 -26.205 7.509 1.00 88.88 86 LYS A C 1
ATOM 684 O O . LYS A 1 86 ? -7.647 -25.631 8.255 1.00 88.88 86 LYS A O 1
ATOM 689 N N . ILE A 1 87 ? -9.549 -25.643 7.054 1.00 83.12 87 ILE A N 1
ATOM 690 C CA . ILE A 1 87 ? -10.077 -24.342 7.470 1.00 83.12 87 ILE A CA 1
ATOM 691 C C . ILE A 1 87 ? -11.594 -24.514 7.614 1.00 83.12 87 ILE A C 1
ATOM 693 O O . ILE A 1 87 ? -12.193 -25.136 6.731 1.00 83.12 87 ILE A O 1
ATOM 697 N N . PRO A 1 88 ? -12.230 -23.981 8.673 1.00 79.69 88 PRO A N 1
ATOM 698 C CA . PRO A 1 88 ? -13.680 -24.027 8.806 1.00 79.69 88 PRO A CA 1
ATOM 699 C C . PRO A 1 88 ? -14.382 -23.343 7.618 1.00 79.69 88 PRO A C 1
ATOM 701 O O . PRO A 1 88 ? -13.826 -22.423 7.002 1.00 79.69 88 PRO A O 1
ATOM 704 N N . PRO A 1 89 ? -15.611 -23.768 7.276 1.00 72.00 89 PRO A N 1
ATOM 705 C CA . PRO A 1 89 ? -16.411 -23.080 6.276 1.00 72.00 89 PRO A CA 1
ATOM 706 C C . PRO A 1 89 ? -16.610 -21.624 6.703 1.00 72.00 89 PRO A C 1
ATOM 708 O O . PRO A 1 89 ? -17.036 -21.328 7.818 1.00 72.00 89 PRO A O 1
ATOM 711 N N . LEU A 1 90 ? -16.265 -20.705 5.804 1.00 69.38 90 LEU A N 1
ATOM 712 C CA . LEU A 1 90 ? -16.536 -19.288 5.997 1.00 69.38 90 LEU A CA 1
ATOM 713 C C . LEU A 1 90 ? -18.051 -19.123 5.870 1.00 69.38 90 LEU A C 1
ATOM 715 O O . LEU A 1 90 ? -18.608 -19.410 4.813 1.00 69.38 90 LEU A O 1
ATOM 719 N N . PHE A 1 91 ? -18.719 -18.763 6.966 1.00 61.78 91 PHE A N 1
ATOM 720 C CA . PHE A 1 91 ? -20.172 -18.593 7.000 1.00 61.78 91 PHE A CA 1
ATOM 721 C C . PHE A 1 91 ? -20.631 -17.600 5.922 1.00 61.78 91 PHE A C 1
ATOM 723 O O . PHE A 1 91 ? -19.908 -16.653 5.622 1.00 61.78 91 PHE A O 1
ATOM 730 N N . ASP A 1 92 ? -21.869 -17.718 5.431 1.00 61.25 92 ASP A N 1
ATOM 731 C CA . ASP A 1 92 ? -22.460 -16.771 4.460 1.00 61.25 92 ASP A CA 1
ATOM 732 C C . ASP A 1 92 ? -22.424 -15.298 4.925 1.00 61.25 92 ASP A C 1
ATOM 734 O O . ASP A 1 92 ? -22.542 -14.373 4.119 1.00 61.25 92 ASP A O 1
ATOM 738 N N . LYS A 1 93 ? -22.219 -15.073 6.231 1.00 56.00 93 LYS A N 1
ATOM 739 C CA . LYS A 1 93 ? -22.067 -13.757 6.866 1.00 56.00 93 LYS A CA 1
ATOM 740 C C . LYS A 1 93 ? -20.636 -13.199 6.847 1.00 56.00 93 LYS A C 1
ATOM 742 O O . LYS A 1 93 ? -20.460 -12.019 7.126 1.00 56.00 93 LYS A O 1
ATOM 747 N N . VAL A 1 94 ? -19.623 -14.008 6.530 1.00 58.62 94 VAL A N 1
ATOM 748 C CA . VAL A 1 94 ? -18.211 -13.599 6.478 1.00 58.62 94 VAL A CA 1
ATOM 749 C C . VAL A 1 94 ? -17.703 -13.780 5.052 1.00 58.62 94 VAL A C 1
ATOM 751 O O . VAL A 1 94 ? -17.255 -14.855 4.657 1.00 58.62 94 VAL A O 1
ATOM 754 N N . ARG A 1 95 ? -17.762 -12.705 4.262 1.00 58.72 95 ARG A N 1
ATOM 755 C CA . ARG A 1 95 ? -17.116 -12.654 2.945 1.00 58.72 95 ARG A CA 1
ATOM 756 C C . ARG A 1 95 ? -15.691 -12.131 3.129 1.00 58.72 95 ARG A C 1
ATOM 758 O O . ARG A 1 95 ? -15.544 -10.941 3.402 1.00 58.72 95 ARG A O 1
ATOM 765 N N . PRO A 1 96 ? -14.645 -12.969 3.009 1.00 62.50 96 PRO A N 1
ATOM 766 C CA . PRO A 1 96 ? -13.279 -12.474 3.098 1.00 62.50 96 PRO A CA 1
ATOM 767 C C . PRO A 1 96 ? -13.016 -11.522 1.932 1.00 62.50 96 PRO A C 1
ATOM 769 O O . PRO A 1 96 ? -13.209 -11.876 0.765 1.00 62.50 96 PRO A O 1
ATOM 772 N N . PHE A 1 97 ? -12.568 -10.314 2.253 1.00 62.25 97 PHE A N 1
ATOM 773 C CA . PHE A 1 97 ? -12.005 -9.410 1.267 1.00 62.25 97 PHE A CA 1
ATOM 774 C C . PHE A 1 97 ? -10.532 -9.784 1.095 1.00 62.25 97 PHE A C 1
ATOM 776 O O . PHE A 1 97 ? -9.734 -9.643 2.018 1.00 62.25 97 PHE A O 1
ATOM 783 N N . VAL A 1 98 ? -10.189 -10.364 -0.053 1.00 63.88 98 VAL A N 1
ATOM 784 C CA . VAL A 1 98 ? -8.807 -10.742 -0.362 1.00 63.88 98 VAL A CA 1
ATOM 785 C C . VAL A 1 98 ? -8.118 -9.515 -0.947 1.00 63.88 98 VAL A C 1
ATOM 787 O O . VAL A 1 98 ? -8.277 -9.229 -2.132 1.00 63.88 98 VAL A O 1
ATOM 790 N N . THR A 1 99 ? -7.369 -8.793 -0.116 1.00 60.59 99 THR A N 1
ATOM 791 C CA . THR A 1 99 ? -6.489 -7.711 -0.574 1.00 60.59 99 THR A CA 1
ATOM 792 C C . THR A 1 99 ? -5.238 -8.321 -1.206 1.00 60.59 99 THR A C 1
ATOM 794 O O . THR A 1 99 ? -4.587 -9.186 -0.620 1.00 60.59 99 THR A O 1
ATOM 797 N N . THR A 1 100 ? -4.910 -7.902 -2.422 1.00 66.50 100 THR A N 1
ATOM 798 C CA . THR A 1 100 ? -3.768 -8.379 -3.217 1.00 66.50 100 THR A CA 1
ATOM 799 C C . THR A 1 100 ? -3.205 -7.198 -4.019 1.00 66.50 100 THR A C 1
ATOM 801 O O . THR A 1 100 ? -3.889 -6.191 -4.176 1.00 66.50 100 THR A O 1
ATOM 804 N N . GLY A 1 101 ? -1.965 -7.276 -4.503 1.00 63.00 101 GLY A N 1
ATOM 805 C CA . GLY A 1 101 ? -1.334 -6.191 -5.268 1.00 63.00 101 GLY A CA 1
ATOM 806 C C . GLY A 1 101 ? -0.515 -5.242 -4.406 1.00 63.00 101 GLY A C 1
ATOM 807 O O . GLY A 1 101 ? -0.159 -5.575 -3.273 1.00 63.00 101 GLY A O 1
ATOM 808 N N . ILE A 1 102 ? -0.171 -4.071 -4.953 1.00 58.91 102 ILE A N 1
ATOM 809 C CA . ILE A 1 102 ? 0.528 -3.007 -4.203 1.00 58.91 102 ILE A CA 1
ATOM 810 C C . ILE A 1 102 ? -0.277 -2.620 -2.956 1.00 58.91 102 ILE A C 1
ATOM 812 O O . ILE A 1 102 ? 0.288 -2.376 -1.896 1.00 58.91 102 ILE A O 1
ATOM 816 N N . GLU A 1 103 ? -1.602 -2.690 -3.034 1.00 54.12 103 GLU A N 1
ATOM 817 C CA . GLU A 1 103 ? -2.505 -2.453 -1.908 1.00 54.12 103 GLU A CA 1
ATOM 818 C C . GLU A 1 103 ? -2.333 -3.481 -0.772 1.00 54.12 103 GLU A C 1
ATOM 820 O O . GLU A 1 103 ? -2.579 -3.159 0.385 1.00 54.12 103 GLU A O 1
ATOM 825 N N . ALA A 1 104 ? -1.830 -4.694 -1.047 1.00 52.34 104 ALA A N 1
ATOM 826 C CA . ALA A 1 104 ? -1.485 -5.676 -0.008 1.00 52.34 104 ALA A CA 1
ATOM 827 C C . ALA A 1 104 ? -0.115 -5.420 0.651 1.00 52.34 104 ALA A C 1
ATOM 829 O O . ALA A 1 104 ? 0.138 -5.900 1.756 1.00 52.34 104 ALA A O 1
ATOM 830 N N . LEU A 1 105 ? 0.752 -4.628 0.009 1.00 57.44 105 LEU A N 1
ATOM 831 C CA . LEU A 1 105 ? 1.899 -3.969 0.654 1.00 57.44 105 LEU A CA 1
ATOM 832 C C . LEU A 1 105 ? 1.469 -2.685 1.395 1.00 57.44 105 LEU A C 1
ATOM 834 O O . LEU A 1 105 ? 2.256 -2.111 2.148 1.00 57.44 105 LEU A O 1
ATOM 838 N N . GLY A 1 106 ? 0.206 -2.274 1.225 1.00 56.19 106 GLY A N 1
ATOM 839 C CA . GLY A 1 106 ? -0.404 -0.993 1.580 1.00 56.19 106 GLY A CA 1
ATOM 840 C C . GLY A 1 106 ? -0.533 -0.660 3.063 1.00 56.19 106 GLY A C 1
ATOM 841 O O . GLY A 1 106 ? -1.224 0.293 3.394 1.00 56.19 106 GLY A O 1
ATOM 842 N N . ARG A 1 107 ? 0.182 -1.347 3.960 1.00 61.56 107 ARG A N 1
ATOM 843 C CA . ARG A 1 107 ? 0.304 -0.905 5.360 1.00 61.56 107 ARG A CA 1
ATOM 844 C C . ARG A 1 107 ? 0.859 0.524 5.453 1.00 61.56 107 ARG A C 1
ATOM 846 O O . ARG A 1 107 ? 0.306 1.354 6.166 1.00 61.56 107 ARG A O 1
ATOM 853 N N . GLY A 1 108 ? 1.873 0.844 4.643 1.00 60.38 108 GLY A N 1
ATOM 854 C CA . GLY A 1 108 ? 2.379 2.218 4.514 1.00 60.38 108 GLY A CA 1
ATOM 855 C C . GLY A 1 108 ? 1.416 3.157 3.778 1.00 60.38 108 GLY A C 1
ATOM 856 O O . GLY A 1 108 ? 1.243 4.302 4.174 1.00 60.38 108 GLY A O 1
ATOM 857 N N . GLN A 1 109 ? 0.723 2.663 2.750 1.00 70.75 109 GLN A N 1
ATOM 858 C CA . GLN A 1 109 ? -0.174 3.491 1.941 1.00 70.75 109 GLN A CA 1
ATOM 859 C C . GLN A 1 109 ? -1.454 3.885 2.695 1.00 70.75 109 GLN A C 1
ATOM 861 O O . GLN A 1 109 ? -1.949 4.999 2.529 1.00 70.75 109 GLN A O 1
ATOM 866 N N . ASP A 1 110 ? -1.992 2.995 3.530 1.00 77.25 110 ASP A N 1
ATOM 867 C CA . ASP A 1 110 ? -3.139 3.288 4.389 1.00 77.25 110 ASP A CA 1
ATOM 868 C C . ASP A 1 110 ? -2.759 4.286 5.486 1.00 77.25 110 ASP A C 1
ATOM 870 O O . ASP A 1 110 ? -3.525 5.214 5.749 1.00 77.25 110 ASP A O 1
ATOM 874 N N . LEU A 1 111 ? -1.554 4.167 6.057 1.00 81.31 111 LEU A N 1
ATOM 875 C CA . LEU A 1 111 ? -1.008 5.165 6.976 1.00 81.31 111 LEU A CA 1
ATOM 876 C C . LEU A 1 111 ? -0.921 6.546 6.301 1.00 81.31 111 LEU A C 1
ATOM 878 O O . LEU A 1 111 ? -1.418 7.536 6.844 1.00 81.31 111 LEU A O 1
ATOM 882 N N . ASP A 1 112 ? -0.342 6.619 5.103 1.00 85.56 112 ASP A N 1
ATOM 883 C CA . ASP A 1 112 ? -0.193 7.872 4.353 1.00 85.56 112 ASP A CA 1
ATOM 884 C C . ASP A 1 112 ? -1.548 8.496 3.993 1.00 85.56 112 ASP A C 1
ATOM 886 O O . ASP A 1 112 ? -1.741 9.707 4.135 1.00 85.56 112 ASP A O 1
ATOM 890 N N . LYS A 1 113 ? -2.527 7.678 3.585 1.00 85.38 113 LYS A N 1
ATOM 891 C CA . LYS A 1 113 ? -3.898 8.132 3.302 1.00 85.38 113 LYS A CA 1
ATOM 892 C C . LYS A 1 113 ? -4.580 8.670 4.557 1.00 85.38 113 LYS A C 1
ATOM 894 O O . LYS A 1 113 ? -5.155 9.755 4.504 1.00 85.38 113 LYS A O 1
ATOM 899 N N . LEU A 1 114 ? -4.515 7.946 5.677 1.00 90.19 114 LEU A N 1
ATOM 900 C CA . LEU A 1 114 ? -5.161 8.350 6.931 1.00 90.19 114 LEU A CA 1
ATOM 901 C C . LEU A 1 114 ? -4.541 9.630 7.501 1.00 90.19 114 LEU A C 1
ATOM 903 O O . LEU A 1 114 ? -5.268 10.544 7.887 1.00 90.19 114 LEU A O 1
ATOM 907 N N . THR A 1 115 ? -3.212 9.734 7.486 1.00 90.38 115 THR A N 1
ATOM 908 C CA . THR A 1 115 ? -2.500 10.931 7.959 1.00 90.38 115 THR A CA 1
ATOM 909 C C . THR A 1 115 ? -2.737 12.139 7.054 1.00 90.38 115 THR A C 1
ATOM 911 O O . THR A 1 115 ? -2.932 13.248 7.551 1.00 90.38 115 THR A O 1
ATOM 914 N N . THR A 1 116 ? -2.785 11.941 5.734 1.00 92.81 116 THR A N 1
ATOM 915 C CA . THR A 1 116 ? -3.125 13.005 4.777 1.00 92.81 116 THR A CA 1
ATOM 916 C C . THR A 1 116 ? -4.574 13.456 4.943 1.00 92.81 116 THR A C 1
ATOM 918 O O . THR A 1 116 ? -4.841 14.656 4.962 1.00 92.81 116 THR A O 1
ATOM 921 N N . PHE A 1 117 ? -5.507 12.517 5.121 1.00 92.12 117 PHE A N 1
ATOM 922 C CA . PHE A 1 117 ? -6.909 12.831 5.377 1.00 92.12 117 PHE A CA 1
ATOM 923 C C . PHE A 1 117 ? -7.067 13.692 6.632 1.00 92.12 117 PHE A C 1
ATOM 925 O O . PHE A 1 117 ? -7.699 14.744 6.563 1.00 92.12 117 PHE A O 1
ATOM 932 N N . LEU A 1 118 ? -6.432 13.309 7.747 1.00 91.38 118 LEU A N 1
ATOM 933 C CA . LEU A 1 118 ? -6.486 14.099 8.978 1.00 91.38 118 LEU A CA 1
ATOM 934 C C . LEU A 1 118 ? -5.903 15.505 8.781 1.00 91.38 118 LEU A C 1
ATOM 936 O O . LEU A 1 118 ? -6.512 16.473 9.226 1.00 91.38 118 LEU A O 1
ATOM 940 N N . ARG A 1 119 ? -4.791 15.633 8.045 1.00 93.50 119 ARG A N 1
ATOM 941 C CA . ARG A 1 119 ? -4.185 16.932 7.710 1.00 93.50 119 ARG A CA 1
ATOM 942 C C . ARG A 1 119 ? -5.136 17.839 6.929 1.00 93.50 119 ARG A C 1
ATOM 944 O O . ARG A 1 119 ? -5.195 19.034 7.187 1.00 93.50 119 ARG A O 1
ATOM 951 N N . TYR A 1 120 ? -5.901 17.294 5.984 1.00 93.06 120 TYR A N 1
ATOM 952 C CA . TYR A 1 120 ? -6.903 18.077 5.253 1.00 93.06 120 TYR A CA 1
ATOM 953 C C . TYR A 1 120 ? -8.087 18.492 6.130 1.00 93.06 120 TYR A C 1
ATOM 955 O O . TYR A 1 120 ? -8.668 19.553 5.897 1.00 93.06 120 TYR A O 1
ATOM 963 N N . LEU A 1 121 ? -8.419 17.706 7.157 1.00 91.75 121 LEU A N 1
ATOM 964 C CA . LEU A 1 121 ? -9.464 18.064 8.114 1.00 91.75 121 LEU A CA 1
ATOM 965 C C . LEU A 1 121 ? -9.048 19.178 9.079 1.00 91.75 121 LEU A C 1
ATOM 967 O O . LEU A 1 121 ? -9.937 19.848 9.594 1.00 91.75 121 LEU A O 1
ATOM 971 N N . GLU A 1 122 ? -7.751 19.428 9.305 1.00 90.88 122 GLU A N 1
ATOM 972 C CA . GLU A 1 122 ? -7.270 20.466 10.240 1.00 90.88 122 GLU A CA 1
ATOM 973 C C . GLU A 1 122 ? -7.878 21.851 9.964 1.00 90.88 122 GLU A C 1
ATOM 975 O O . GLU A 1 122 ? -8.149 22.608 10.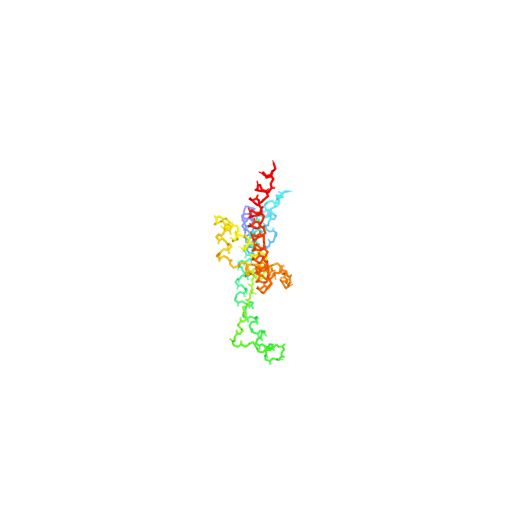897 1.00 90.88 122 GLU A O 1
ATOM 980 N N . VAL A 1 123 ? -8.180 22.151 8.696 1.00 94.50 123 VAL A N 1
ATOM 981 C CA . VAL A 1 123 ? -8.820 23.404 8.258 1.00 94.50 123 VAL A CA 1
ATOM 982 C C . VAL A 1 123 ? -10.224 23.593 8.856 1.00 94.50 123 VAL A C 1
ATOM 984 O O . VAL A 1 123 ? -10.672 24.725 9.019 1.00 94.50 123 VAL A O 1
ATOM 987 N N . LEU A 1 124 ? -10.919 22.509 9.217 1.00 91.06 124 LEU A N 1
ATOM 988 C CA . LEU A 1 124 ? -12.256 22.552 9.825 1.00 91.06 124 LEU A CA 1
ATOM 989 C C . LEU A 1 124 ? -12.232 22.942 11.314 1.00 91.06 124 LEU A C 1
ATOM 991 O O . LEU A 1 124 ? -13.286 23.229 11.887 1.00 91.06 124 LEU A O 1
ATOM 995 N N . GLY A 1 125 ? -11.050 22.946 11.939 1.00 91.75 125 GLY A N 1
ATOM 996 C CA . GLY A 1 125 ? -10.867 23.223 13.361 1.00 91.75 125 GLY A CA 1
ATOM 997 C C . GLY A 1 125 ? -11.157 22.022 14.271 1.00 91.75 125 GLY A C 1
ATOM 998 O O . GLY A 1 125 ? -11.908 21.106 13.934 1.00 91.75 125 GLY A O 1
ATOM 999 N N . GLN A 1 126 ? -10.554 22.034 15.464 1.00 90.44 126 GLN A N 1
ATOM 1000 C CA . GLN A 1 126 ? -10.607 20.909 16.410 1.00 90.44 126 GLN A CA 1
ATOM 1001 C C . GLN A 1 126 ? -12.031 20.570 16.873 1.00 90.44 126 GLN A C 1
ATOM 1003 O O . GLN A 1 126 ? -12.344 19.397 17.058 1.00 90.44 126 GLN A O 1
ATOM 1008 N N . GLU A 1 127 ? -12.897 21.572 17.032 1.00 91.75 127 GLU A N 1
ATOM 1009 C CA . GLU A 1 127 ? -14.273 21.378 17.501 1.00 91.75 127 GLU A CA 1
ATOM 1010 C C . GLU A 1 127 ? -15.120 20.599 16.485 1.00 91.75 127 GLU A C 1
ATOM 1012 O O . GLU A 1 127 ? -15.749 19.600 16.834 1.00 91.75 127 GLU A O 1
ATOM 1017 N N . THR A 1 128 ? -15.074 20.999 15.210 1.00 90.69 128 THR A N 1
ATOM 1018 C CA . THR A 1 128 ? -15.783 20.311 14.122 1.00 90.69 128 THR A CA 1
ATOM 1019 C C . THR A 1 128 ? -15.299 18.871 13.980 1.00 90.69 128 THR A C 1
ATOM 1021 O O . THR A 1 128 ? -16.107 17.952 13.861 1.00 90.69 128 THR A O 1
ATOM 1024 N N . ILE A 1 129 ? -13.982 18.651 14.051 1.00 91.12 129 ILE A N 1
ATOM 1025 C CA . ILE A 1 129 ? -13.400 17.305 13.978 1.00 91.12 129 ILE A CA 1
ATOM 1026 C C . ILE A 1 129 ? -13.878 16.450 15.154 1.00 91.12 129 ILE A C 1
ATOM 1028 O O . ILE A 1 129 ? -14.312 15.324 14.942 1.00 91.12 129 ILE A O 1
ATOM 1032 N N . ALA A 1 130 ? -13.838 16.969 16.384 1.00 88.69 130 ALA A N 1
ATOM 1033 C CA . ALA A 1 130 ? -14.269 16.222 17.565 1.00 88.69 130 ALA A CA 1
ATOM 1034 C C . ALA A 1 130 ? -15.761 15.850 17.526 1.00 88.69 130 ALA A C 1
ATOM 1036 O O . ALA A 1 130 ? -16.149 14.821 18.080 1.00 88.69 130 ALA A O 1
ATOM 1037 N N . ARG A 1 131 ? -16.588 16.677 16.876 1.00 90.31 131 ARG A N 1
ATOM 1038 C CA . ARG A 1 131 ? -18.030 16.453 16.742 1.00 90.31 131 ARG A CA 1
ATOM 1039 C C . ARG A 1 131 ? -18.388 15.454 15.640 1.00 90.31 131 ARG A C 1
ATOM 1041 O O . ARG A 1 131 ? -19.281 14.637 15.844 1.00 90.31 131 ARG A O 1
ATOM 1048 N N . GLU A 1 132 ? -17.717 15.529 14.494 1.00 90.94 132 GLU A N 1
ATOM 1049 C CA . GLU A 1 132 ? -18.109 14.791 13.284 1.00 90.94 132 GLU A CA 1
ATOM 1050 C C . GLU A 1 132 ? -17.260 13.532 13.034 1.00 90.94 132 GLU A C 1
ATOM 1052 O O . GLU A 1 132 ? -17.738 12.555 12.453 1.00 90.94 132 GLU A O 1
ATOM 1057 N N . LEU A 1 133 ? -15.992 13.517 13.465 1.00 91.44 133 LEU A N 1
ATOM 1058 C CA . LEU A 1 133 ? -15.090 12.392 13.223 1.00 91.44 133 LEU A CA 1
ATOM 1059 C C . LEU A 1 133 ? -15.231 11.328 14.314 1.00 91.44 133 LEU A C 1
ATOM 1061 O O . LEU A 1 133 ? -15.010 11.574 15.500 1.00 91.44 133 LEU A O 1
ATOM 1065 N N . ASN A 1 134 ? -15.474 10.083 13.903 1.00 91.00 134 ASN A N 1
ATOM 1066 C CA . ASN A 1 134 ? -15.352 8.944 14.806 1.00 91.00 134 ASN A CA 1
ATOM 1067 C C . ASN A 1 134 ? -13.872 8.644 15.094 1.00 91.00 134 ASN A C 1
ATOM 1069 O O . ASN A 1 134 ? -13.222 7.853 14.405 1.00 91.00 134 ASN A O 1
ATOM 1073 N N . LEU A 1 135 ? -13.349 9.266 16.150 1.00 88.69 135 LEU A N 1
ATOM 1074 C CA . LEU A 1 135 ? -11.956 9.120 16.570 1.00 88.69 135 LEU A CA 1
ATOM 1075 C C . LEU A 1 135 ? -11.583 7.671 16.932 1.00 88.69 135 LEU A C 1
ATOM 1077 O O . LEU A 1 135 ? -10.438 7.277 16.727 1.00 88.69 135 LEU A O 1
ATOM 1081 N N . ASN A 1 136 ? -12.523 6.863 17.437 1.00 87.94 136 ASN A N 1
ATOM 1082 C CA . ASN A 1 136 ? -12.249 5.462 17.780 1.00 87.94 136 ASN A CA 1
ATOM 1083 C C . ASN A 1 136 ? -11.967 4.623 16.531 1.00 87.94 136 ASN A C 1
ATOM 1085 O O . ASN A 1 136 ? -10.982 3.888 16.501 1.00 87.94 136 ASN A O 1
ATOM 1089 N N . ASP A 1 137 ? -12.811 4.752 15.503 1.00 87.94 137 ASP A N 1
ATOM 1090 C CA . ASP A 1 137 ? -12.627 4.027 14.241 1.00 87.94 137 ASP A CA 1
ATOM 1091 C C . ASP A 1 137 ? -11.370 4.513 13.506 1.00 87.94 137 ASP A C 1
ATOM 1093 O O . ASP A 1 137 ? -10.583 3.705 13.013 1.00 87.94 137 ASP A O 1
ATOM 1097 N N . TYR A 1 138 ? -11.117 5.828 13.513 1.00 91.38 138 TYR A N 1
ATOM 1098 C CA . TYR A 1 138 ? -9.898 6.400 12.940 1.00 91.38 138 TYR A CA 1
ATOM 1099 C C . TYR A 1 138 ? -8.630 5.831 13.597 1.00 91.38 138 TYR A C 1
ATOM 1101 O O . TYR A 1 138 ? -7.746 5.332 12.901 1.00 91.38 138 TYR A O 1
ATOM 1109 N N . MET A 1 139 ? -8.552 5.845 14.933 1.00 89.75 139 MET A N 1
ATOM 1110 C CA . MET A 1 139 ? -7.399 5.307 15.664 1.00 89.75 139 MET A CA 1
ATOM 1111 C C . MET A 1 139 ? -7.228 3.796 15.451 1.00 89.75 139 MET A C 1
ATOM 1113 O O . MET A 1 139 ? -6.096 3.330 15.322 1.00 89.75 139 MET A O 1
ATOM 1117 N N . ALA A 1 140 ? -8.323 3.034 15.364 1.00 87.69 140 ALA A N 1
ATOM 1118 C CA . ALA A 1 140 ? -8.272 1.599 15.085 1.00 87.69 140 ALA A CA 1
ATOM 1119 C C . ALA A 1 140 ? -7.707 1.299 13.687 1.00 87.69 140 ALA A C 1
ATOM 1121 O O . ALA A 1 140 ? -6.825 0.451 13.544 1.00 87.69 140 ALA A O 1
ATOM 1122 N N . ARG A 1 141 ? -8.158 2.029 12.658 1.00 86.31 141 ARG A N 1
ATOM 1123 C CA . ARG A 1 141 ? -7.631 1.904 11.288 1.00 86.31 141 ARG A CA 1
ATOM 1124 C C . ARG A 1 141 ? -6.170 2.325 11.198 1.00 86.31 141 ARG A C 1
ATOM 1126 O O . ARG A 1 141 ? -5.382 1.654 10.535 1.00 86.31 141 ARG A O 1
ATOM 1133 N N . LEU A 1 142 ? -5.803 3.399 11.894 1.00 89.31 142 LEU A N 1
ATOM 1134 C CA . LEU A 1 142 ? -4.427 3.878 11.941 1.00 89.31 142 LEU A CA 1
ATOM 1135 C C . LEU A 1 142 ? -3.509 2.827 12.570 1.00 89.31 142 LEU A C 1
ATOM 1137 O O . LEU A 1 142 ? -2.511 2.451 11.964 1.00 89.31 142 LEU A O 1
ATOM 1141 N N . ALA A 1 143 ? -3.874 2.286 13.731 1.00 85.19 143 ALA A N 1
ATOM 1142 C CA . ALA A 1 143 ? -3.110 1.232 14.390 1.00 85.19 143 ALA A CA 1
ATOM 1143 C C . ALA A 1 143 ? -3.008 -0.040 13.532 1.00 85.19 143 ALA A C 1
ATOM 1145 O O . ALA A 1 143 ? -1.923 -0.610 13.418 1.00 85.19 143 ALA A O 1
ATOM 1146 N N . ALA A 1 144 ? -4.092 -0.438 12.858 1.00 83.12 144 ALA A N 1
ATOM 1147 C CA . ALA A 1 144 ? -4.074 -1.561 11.924 1.00 83.12 144 ALA A CA 1
ATOM 1148 C C . ALA A 1 144 ? -3.106 -1.327 10.748 1.00 83.12 144 ALA A C 1
ATOM 1150 O O . ALA A 1 144 ? -2.370 -2.246 10.382 1.00 83.12 144 ALA A O 1
ATOM 1151 N N . SER A 1 145 ? -3.044 -0.100 10.207 1.00 81.12 145 SER A N 1
ATOM 1152 C CA . SER A 1 145 ? -2.121 0.253 9.114 1.00 81.12 145 SER A CA 1
ATOM 1153 C C . SER A 1 145 ? -0.648 0.082 9.506 1.00 81.12 145 SER A C 1
ATOM 1155 O O . SER A 1 145 ? 0.156 -0.372 8.698 1.00 81.12 145 SER A O 1
ATOM 1157 N N . ILE A 1 146 ? -0.304 0.318 10.777 1.00 82.31 146 ILE A N 1
ATOM 1158 C CA . ILE A 1 146 ? 1.058 0.146 11.314 1.00 82.31 146 ILE A CA 1
ATOM 1159 C C . ILE A 1 146 ? 1.270 -1.176 12.068 1.00 82.31 146 ILE A C 1
ATOM 1161 O O . ILE A 1 146 ? 2.352 -1.417 12.596 1.00 82.31 146 ILE A O 1
ATOM 1165 N N . GLY A 1 147 ? 0.268 -2.060 12.094 1.00 76.81 147 GLY A N 1
ATOM 1166 C CA . GLY A 1 147 ? 0.365 -3.389 12.705 1.00 76.81 147 GLY A CA 1
ATOM 1167 C C . GLY A 1 147 ? 0.375 -3.405 14.238 1.00 76.81 147 GLY A C 1
ATOM 1168 O O . GLY A 1 147 ? 0.970 -4.309 14.821 1.00 76.81 147 GLY A O 1
ATOM 1169 N N . ILE A 1 148 ? -0.263 -2.430 14.887 1.00 80.31 148 ILE A N 1
ATOM 1170 C CA . ILE A 1 148 ? -0.383 -2.347 16.349 1.00 80.31 148 ILE A CA 1
ATOM 1171 C C . ILE A 1 148 ? -1.732 -2.913 16.812 1.00 80.31 148 ILE A C 1
ATOM 1173 O O . ILE A 1 148 ? -2.783 -2.539 16.290 1.00 80.31 148 ILE A O 1
ATOM 1177 N N . ASP A 1 149 ? -1.706 -3.772 17.837 1.00 83.38 149 ASP A N 1
ATOM 1178 C CA . ASP A 1 149 ? -2.911 -4.179 18.569 1.00 83.38 149 ASP A CA 1
ATOM 1179 C C . ASP A 1 149 ? -3.357 -3.044 19.499 1.00 83.38 149 ASP A C 1
ATOM 1181 O O . ASP A 1 149 ? -2.629 -2.627 20.397 1.00 83.38 149 ASP A O 1
ATOM 1185 N N . THR A 1 150 ? -4.569 -2.536 19.285 1.00 85.38 150 THR A N 1
ATOM 1186 C CA . THR A 1 150 ? -5.134 -1.422 20.052 1.00 85.38 150 THR A CA 1
ATOM 1187 C C . THR A 1 150 ? -5.676 -1.825 21.417 1.00 85.38 150 THR A C 1
ATOM 1189 O O . THR A 1 150 ? -6.113 -0.950 22.175 1.00 85.38 150 THR A O 1
ATOM 1192 N N . LYS A 1 151 ? -5.707 -3.123 21.744 1.00 83.62 151 LYS A N 1
ATOM 1193 C CA . LYS A 1 151 ? -6.242 -3.617 23.015 1.00 83.62 151 LYS A CA 1
ATOM 1194 C C . LYS A 1 151 ? -5.467 -3.016 24.191 1.00 83.62 151 LYS A C 1
ATOM 1196 O O . LYS A 1 151 ? -4.291 -3.292 24.390 1.00 83.62 151 LYS A O 1
ATOM 1201 N N . GLY A 1 152 ? -6.148 -2.186 24.979 1.00 83.19 152 GLY A N 1
ATOM 1202 C CA . GLY A 1 152 ? -5.553 -1.471 26.113 1.00 83.19 152 GLY A CA 1
ATOM 1203 C C . GLY A 1 152 ? -4.803 -0.183 25.748 1.00 83.19 152 GLY A C 1
ATOM 1204 O O . GLY A 1 152 ? -4.437 0.556 26.655 1.00 83.19 152 GLY A O 1
ATOM 1205 N N . LEU A 1 153 ? -4.618 0.124 24.458 1.00 86.50 153 LEU A N 1
ATOM 1206 C CA . LEU A 1 153 ? -4.052 1.399 23.992 1.00 86.50 153 LEU A CA 1
ATOM 1207 C C . LEU A 1 153 ? -5.138 2.448 23.743 1.00 86.50 153 LEU A C 1
ATOM 1209 O O . LEU A 1 153 ? -4.961 3.622 24.063 1.00 86.50 153 LEU A O 1
ATOM 1213 N N . ILE A 1 154 ? -6.271 2.025 23.179 1.00 87.62 154 ILE A N 1
ATOM 1214 C CA . ILE A 1 154 ? -7.440 2.882 22.971 1.00 87.62 154 ILE A CA 1
ATOM 1215 C C . ILE A 1 154 ? -8.446 2.589 24.082 1.00 87.62 154 ILE A C 1
ATOM 1217 O O . ILE A 1 154 ? -8.844 1.440 24.282 1.00 87.62 154 ILE A O 1
ATOM 1221 N N . LYS A 1 155 ? -8.874 3.640 24.789 1.00 88.94 155 LYS A N 1
ATOM 1222 C CA . LYS A 1 155 ? -9.887 3.537 25.847 1.00 88.94 155 LYS A CA 1
ATOM 1223 C C . LYS A 1 155 ? -11.189 2.955 25.302 1.00 88.94 155 LYS A C 1
ATOM 1225 O O . LYS A 1 155 ? -11.662 3.382 24.243 1.00 88.94 155 LYS A O 1
ATOM 1230 N N . SER A 1 156 ? -11.792 2.033 26.048 1.00 87.12 156 SER A N 1
ATOM 1231 C CA . SER A 1 156 ? -13.112 1.492 25.708 1.00 87.12 156 SER A CA 1
ATOM 1232 C C . SER A 1 156 ? -14.212 2.548 25.877 1.00 87.12 156 SER A C 1
ATOM 1234 O O . SER A 1 156 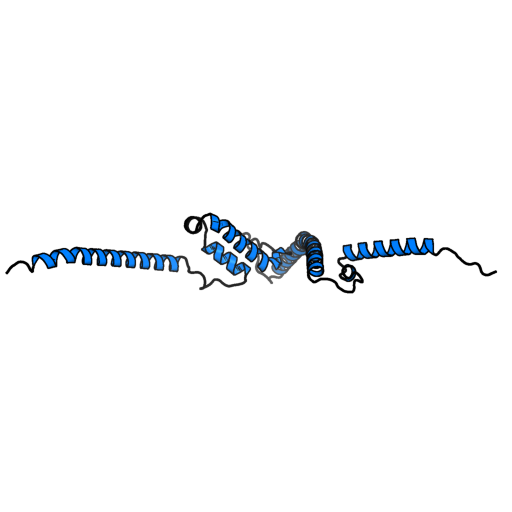? -14.014 3.578 26.524 1.00 87.12 156 SER A O 1
ATOM 1236 N N . ALA A 1 157 ? -15.391 2.290 25.303 1.00 84.81 157 ALA A N 1
ATOM 1237 C CA . ALA A 1 157 ? -16.560 3.147 25.503 1.00 84.81 157 ALA A CA 1
ATOM 1238 C C . ALA A 1 157 ? -16.917 3.272 26.994 1.00 84.81 157 ALA A C 1
ATOM 1240 O O . ALA A 1 157 ? -17.147 4.378 27.474 1.00 84.81 157 ALA A O 1
ATOM 1241 N N . ASP A 1 158 ? -16.854 2.160 27.729 1.00 86.06 158 ASP A N 1
ATOM 1242 C CA . ASP A 1 158 ? -17.147 2.124 29.164 1.00 86.06 158 ASP A CA 1
ATOM 1243 C C . ASP A 1 158 ? -16.136 2.943 29.975 1.00 86.06 158 ASP A C 1
ATOM 1245 O O . ASP A 1 158 ? -16.526 3.719 30.842 1.00 86.06 158 ASP A O 1
ATOM 1249 N N . GLN A 1 159 ? -14.840 2.846 29.649 1.00 86.38 159 GLN A N 1
ATOM 1250 C CA . GLN A 1 159 ? -13.802 3.653 30.300 1.00 86.38 159 GLN A CA 1
ATOM 1251 C C . GLN A 1 159 ? -14.015 5.149 30.060 1.00 86.38 159 GLN A C 1
ATOM 1253 O O . GLN A 1 159 ? -13.883 5.944 30.986 1.00 86.38 159 GLN A O 1
ATOM 1258 N N . LYS A 1 160 ? -14.381 5.544 28.835 1.00 87.94 160 LYS A N 1
ATOM 1259 C CA . LYS A 1 160 ? -14.674 6.950 28.518 1.00 87.94 160 LYS A CA 1
ATOM 1260 C C . LYS A 1 160 ? -15.925 7.455 29.233 1.00 87.94 160 LYS A C 1
ATOM 1262 O O . LYS A 1 160 ? -15.942 8.602 29.664 1.00 87.94 160 LYS A O 1
ATOM 1267 N N . ALA A 1 161 ? -16.960 6.624 29.349 1.00 88.38 161 ALA A N 1
ATOM 1268 C CA . ALA A 1 161 ? -18.194 6.986 30.040 1.00 88.38 161 ALA A CA 1
ATOM 1269 C C . ALA A 1 161 ? -17.967 7.175 31.546 1.00 88.38 161 ALA A C 1
ATOM 1271 O O . ALA A 1 161 ? -18.447 8.150 32.122 1.00 88.38 161 ALA A O 1
ATOM 1272 N N . GLU A 1 162 ? -17.193 6.283 32.163 1.00 90.38 162 GLU A N 1
ATOM 1273 C CA . GLU A 1 162 ? -16.837 6.381 33.578 1.00 90.38 162 GLU A CA 1
ATOM 1274 C C . GLU A 1 162 ? -15.982 7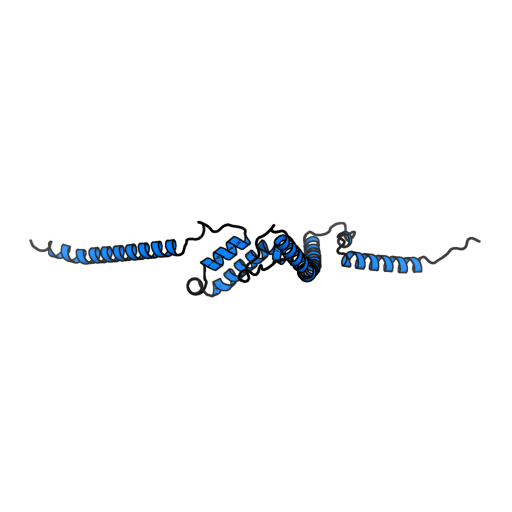.628 33.856 1.00 90.38 162 GLU A C 1
ATOM 1276 O O . GLU A 1 162 ? -16.285 8.394 34.767 1.00 90.38 162 GLU A O 1
ATOM 1281 N N . GLU A 1 163 ? -14.975 7.904 33.021 1.00 87.94 163 GLU A N 1
ATOM 1282 C CA . GLU A 1 163 ? -14.166 9.126 33.131 1.00 87.94 163 GLU A CA 1
ATOM 1283 C C . GLU A 1 163 ? -15.003 10.396 32.936 1.00 87.94 163 GLU A C 1
ATOM 1285 O O . GLU A 1 163 ? -14.849 11.354 33.692 1.00 87.94 163 GLU A O 1
ATOM 1290 N N . ALA A 1 164 ? -15.919 10.409 31.961 1.00 88.50 164 ALA A N 1
ATOM 1291 C CA . ALA A 1 164 ? -16.805 11.548 31.732 1.00 88.50 164 ALA A CA 1
ATOM 1292 C C . ALA A 1 164 ? -17.710 11.809 32.944 1.00 88.50 164 ALA A C 1
ATOM 1294 O O . ALA A 1 164 ? -17.898 12.959 33.345 1.00 88.50 164 ALA A O 1
ATOM 1295 N N . LYS A 1 165 ? -18.222 10.743 33.567 1.00 88.56 165 LYS A N 1
ATOM 1296 C CA . LYS A 1 165 ? -19.034 10.837 34.781 1.00 88.56 165 LYS A CA 1
ATOM 1297 C C . LYS A 1 165 ? -18.220 11.372 35.960 1.00 88.56 165 LYS A C 1
ATOM 1299 O O . LYS A 1 165 ? -18.658 12.312 36.618 1.00 88.56 165 LYS A O 1
ATOM 1304 N N . GLN A 1 166 ? -17.014 10.849 36.175 1.00 88.44 166 GLN A N 1
ATOM 1305 C CA . GLN A 1 166 ? -16.110 11.333 37.224 1.00 88.44 166 GLN A CA 1
ATOM 1306 C C . GLN A 1 166 ? -15.727 12.800 37.014 1.00 88.44 166 GLN A C 1
ATOM 1308 O O . GLN A 1 166 ? -15.690 13.583 37.963 1.00 88.44 166 GLN A O 1
ATOM 1313 N N . GLN A 1 167 ? -15.494 13.206 35.767 1.00 88.69 167 GLN A N 1
ATOM 1314 C CA . GLN A 1 167 ? -15.170 14.589 35.439 1.00 88.69 167 GLN A CA 1
ATOM 1315 C C . GLN A 1 167 ? -16.361 15.527 35.681 1.00 88.69 167 GLN A C 1
ATOM 1317 O O . GLN A 1 167 ? -16.177 16.644 36.166 1.00 88.69 167 GLN A O 1
ATOM 1322 N N . GLN A 1 168 ? -17.585 15.071 35.407 1.00 87.44 168 GLN A N 1
ATOM 1323 C CA . GLN A 1 168 ? -18.804 15.828 35.684 1.00 87.44 168 GLN A CA 1
ATOM 1324 C C . GLN A 1 168 ? -19.077 15.959 37.192 1.00 87.44 168 GLN A C 1
ATOM 1326 O O . GLN A 1 168 ? -19.437 17.042 37.661 1.00 87.44 168 GLN A O 1
ATOM 1331 N N . GLU A 1 169 ? -18.851 14.894 37.963 1.00 87.44 169 GLU A N 1
ATOM 1332 C CA . GLU A 1 169 ? -18.952 14.909 39.428 1.00 87.44 169 GLU A CA 1
ATOM 1333 C C . GLU A 1 169 ? -17.903 15.839 40.060 1.00 87.44 169 GLU A C 1
ATOM 1335 O O . GLU A 1 169 ? -18.241 16.661 40.916 1.00 87.44 169 GLU A O 1
ATOM 1340 N N . ALA A 1 170 ? -16.656 15.789 39.583 1.00 87.50 170 ALA A N 1
ATOM 1341 C CA . ALA A 1 170 ? -15.585 16.674 40.039 1.00 87.50 170 ALA A CA 1
ATOM 1342 C C . ALA A 1 170 ? -15.889 18.150 39.734 1.00 87.50 170 ALA A C 1
ATOM 1344 O O . ALA A 1 170 ? -15.713 19.016 40.593 1.00 87.50 170 ALA A O 1
ATOM 1345 N N . MET A 1 171 ? -16.408 18.445 38.539 1.00 88.56 171 MET A N 1
ATOM 1346 C CA . MET A 1 171 ? -16.781 19.809 38.159 1.00 88.56 171 MET A CA 1
ATOM 1347 C C . MET A 1 171 ? -17.953 20.332 39.006 1.00 88.56 171 MET A C 1
ATOM 1349 O O . MET A 1 171 ? -17.948 21.491 39.424 1.00 88.56 171 MET A O 1
ATOM 1353 N N . SER A 1 172 ? -18.929 19.473 39.320 1.00 86.44 172 SER A N 1
ATOM 1354 C CA . SER A 1 172 ? -20.045 19.811 40.212 1.00 86.44 172 SER A CA 1
ATOM 1355 C C . SER A 1 172 ? -19.572 20.108 41.639 1.00 86.44 172 SER A C 1
ATOM 1357 O O . SER A 1 172 ? -19.990 21.108 42.229 1.00 86.44 172 SER A O 1
ATOM 1359 N N . GLN A 1 173 ? -18.655 19.299 42.179 1.00 85.88 173 GLN A N 1
ATOM 1360 C CA . GLN A 1 173 ? -18.063 19.550 43.495 1.00 85.88 173 GLN A CA 1
ATOM 1361 C C . GLN A 1 173 ? -17.269 20.854 43.527 1.00 85.88 173 GLN A C 1
ATOM 1363 O O . GLN A 1 173 ? -17.441 21.643 44.456 1.00 85.88 173 GLN A O 1
ATOM 1368 N N . GLN A 1 174 ? -16.458 21.124 42.504 1.00 85.31 174 GLN A N 1
ATOM 1369 C CA . GLN A 1 174 ? -15.680 22.358 42.428 1.00 85.31 174 GLN A CA 1
ATOM 1370 C C . GLN A 1 174 ? -16.592 23.593 42.356 1.00 85.31 174 GLN A C 1
ATOM 1372 O O . GLN A 1 174 ? -16.342 24.586 43.040 1.00 85.31 174 GLN A O 1
ATOM 1377 N N . MET A 1 175 ? -17.694 23.514 41.604 1.00 85.31 175 MET A N 1
ATOM 1378 C CA . MET A 1 175 ? -18.679 24.594 41.519 1.00 85.31 175 MET A CA 1
ATOM 1379 C C . MET A 1 175 ? -19.422 24.807 42.849 1.00 85.31 175 MET A C 1
ATOM 1381 O O . MET A 1 175 ? -19.596 25.951 43.271 1.00 85.31 175 MET A O 1
ATOM 1385 N N . MET A 1 176 ? -19.796 23.734 43.557 1.00 82.81 176 MET A N 1
ATOM 1386 C CA . MET A 1 176 ? -20.380 23.833 44.904 1.00 82.81 176 MET A CA 1
ATOM 1387 C C . MET A 1 176 ? -19.403 24.430 45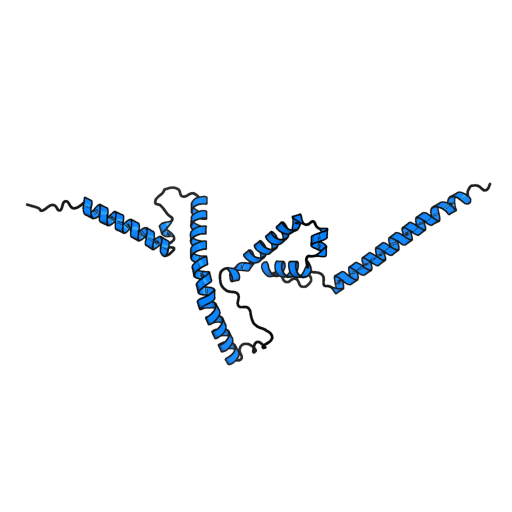.916 1.00 82.81 176 MET A C 1
ATOM 1389 O O . MET A 1 176 ? -19.795 25.258 46.735 1.00 82.81 176 MET A O 1
ATOM 1393 N N . GLN A 1 177 ? -18.131 24.047 45.855 1.00 80.44 177 GLN A N 1
ATOM 1394 C CA . GLN A 1 177 ? -17.112 24.554 46.766 1.00 80.44 177 GLN A CA 1
ATOM 1395 C C . GLN A 1 177 ? -16.847 26.043 46.519 1.00 80.44 177 GLN A C 1
ATOM 1397 O O . GLN A 1 177 ? -16.751 26.821 47.467 1.00 80.44 177 GLN A O 1
ATOM 1402 N N . GLN A 1 178 ? -16.830 26.468 45.255 1.00 78.38 178 GLN A N 1
ATOM 1403 C CA . GLN A 1 178 ? -16.685 27.873 44.881 1.00 78.38 178 GLN A CA 1
ATOM 1404 C C . GLN A 1 178 ? -17.927 28.704 45.248 1.00 78.38 178 GLN A C 1
ATOM 1406 O O . GLN A 1 178 ? -17.793 29.828 45.731 1.00 78.38 178 GLN A O 1
ATOM 1411 N N . ALA A 1 179 ? -19.131 28.139 45.121 1.00 77.69 179 ALA A N 1
ATOM 1412 C CA . ALA A 1 179 ? -20.364 28.765 45.600 1.00 77.69 179 ALA A CA 1
ATOM 1413 C C . ALA A 1 179 ? -20.396 28.895 47.136 1.00 77.69 179 ALA A C 1
ATOM 1415 O O . ALA A 1 179 ? -20.779 29.944 47.650 1.00 77.69 179 ALA A O 1
ATOM 1416 N N . ALA A 1 180 ? -19.936 27.878 47.872 1.00 74.38 180 ALA A N 1
ATOM 1417 C CA . ALA A 1 180 ? -19.843 2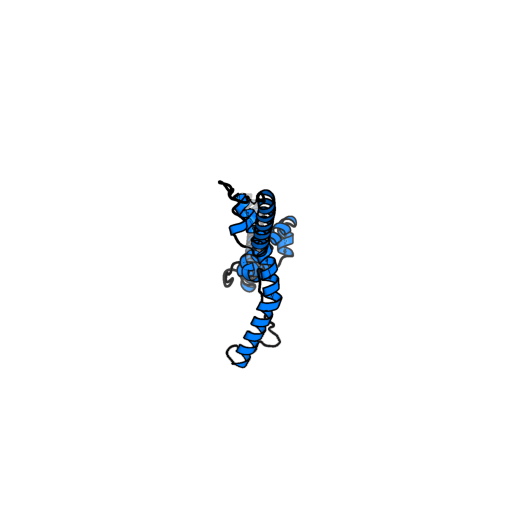7.906 49.332 1.00 74.38 180 ALA A CA 1
ATOM 1418 C C . ALA A 1 180 ? -18.805 28.929 49.834 1.00 74.38 180 ALA A C 1
ATOM 1420 O O . ALA A 1 180 ? -19.078 29.667 50.780 1.00 74.38 180 ALA A O 1
ATOM 1421 N N . LEU A 1 181 ? -17.649 29.033 49.169 1.00 70.06 181 LEU A N 1
ATOM 1422 C CA . LEU A 1 181 ? -16.623 30.045 49.456 1.00 70.06 181 LEU A CA 1
ATOM 1423 C C . LEU A 1 181 ? -17.145 31.472 49.209 1.00 70.06 181 LEU A C 1
ATOM 1425 O O . LEU A 1 181 ? -16.933 32.359 50.037 1.00 70.06 181 LEU A O 1
ATOM 1429 N N . ASN A 1 182 ? -17.889 31.686 48.121 1.00 69.00 182 ASN A N 1
ATOM 1430 C CA . ASN A 1 182 ? -18.493 32.984 47.805 1.00 69.00 182 ASN A CA 1
ATOM 1431 C C . ASN A 1 182 ? -19.658 33.349 48.746 1.00 69.00 182 ASN A C 1
ATOM 1433 O O . ASN A 1 182 ? -19.867 34.528 49.026 1.00 69.00 182 ASN A O 1
ATOM 1437 N N . ALA A 1 183 ? -20.392 32.362 49.272 1.00 62.47 183 ALA A N 1
ATOM 1438 C CA . ALA A 1 183 ? -21.470 32.567 50.245 1.00 62.47 183 ALA A CA 1
ATOM 1439 C C . ALA A 1 183 ? -20.971 32.769 51.691 1.00 62.47 183 ALA A C 1
ATOM 1441 O O . ALA A 1 183 ? -21.687 33.350 52.505 1.00 62.47 183 ALA A O 1
ATOM 1442 N N . ALA A 1 184 ? -19.749 32.334 52.022 1.00 58.94 184 ALA A N 1
ATOM 1443 C CA . ALA A 1 184 ? -19.137 32.541 53.339 1.00 58.94 184 ALA A CA 1
ATOM 1444 C C . ALA A 1 184 ? -18.488 33.934 53.507 1.00 58.94 184 ALA A C 1
ATOM 1446 O O . ALA A 1 184 ? -18.366 34.428 54.629 1.00 58.94 184 ALA A O 1
ATOM 1447 N N . GLY A 1 185 ? -18.114 34.601 52.408 1.00 56.00 185 GLY A N 1
ATOM 1448 C CA . GLY A 1 185 ? -17.507 35.943 52.413 1.00 56.00 185 GLY A CA 1
ATOM 1449 C C . GLY A 1 185 ? -18.352 37.074 53.040 1.00 56.00 185 GLY A C 1
ATOM 1450 O O . GLY A 1 185 ? -17.790 37.902 53.758 1.00 56.00 185 GLY A O 1
ATOM 1451 N N . PRO A 1 186 ? -19.686 37.139 52.850 1.00 56.38 186 PRO A N 1
ATOM 1452 C CA . PRO A 1 186 ? -20.519 38.204 53.422 1.00 56.38 186 PRO A CA 1
ATOM 1453 C C . PRO A 1 186 ? -20.820 38.051 54.922 1.00 56.38 186 PRO A C 1
ATOM 1455 O O . PRO A 1 186 ? -21.241 39.017 55.555 1.00 56.38 186 PRO A O 1
ATOM 1458 N N . VAL A 1 187 ? -20.624 36.864 55.509 1.00 55.84 187 VAL A N 1
ATOM 1459 C CA . VAL A 1 187 ? -21.015 36.592 56.908 1.00 55.84 187 VAL A CA 1
ATOM 1460 C C . VAL A 1 187 ? -19.937 37.045 57.903 1.00 55.84 187 VAL A C 1
ATOM 1462 O O . VAL A 1 187 ? -20.258 37.447 59.018 1.00 55.84 187 VAL A O 1
ATOM 1465 N N . ALA A 1 188 ? -18.665 37.091 57.492 1.00 52.62 188 ALA A N 1
ATOM 1466 C CA . ALA A 1 188 ? -17.561 37.530 58.354 1.00 52.62 188 ALA A CA 1
ATOM 1467 C C . ALA A 1 188 ? -17.494 39.059 58.563 1.00 52.62 188 ALA A C 1
ATOM 1469 O O . ALA A 1 188 ? -16.952 39.513 59.567 1.00 52.62 188 ALA A O 1
ATOM 1470 N N . ASN A 1 189 ? -18.074 39.864 57.663 1.00 51.41 189 ASN A N 1
ATOM 1471 C CA . ASN A 1 189 ? -18.005 41.333 57.741 1.00 51.41 189 ASN A CA 1
ATOM 1472 C C . ASN A 1 189 ? -19.076 41.978 58.640 1.00 51.41 189 ASN A C 1
ATOM 1474 O O . ASN A 1 189 ? -18.983 43.169 58.933 1.00 51.41 189 ASN A O 1
ATOM 1478 N N . ASN A 1 190 ? -20.075 41.212 59.092 1.00 53.41 190 ASN A N 1
ATOM 1479 C CA . ASN A 1 190 ? -21.126 41.706 59.991 1.00 53.41 190 ASN A CA 1
ATOM 1480 C C . ASN A 1 190 ? -20.912 41.310 61.463 1.00 53.41 190 ASN A C 1
ATOM 1482 O O . ASN A 1 190 ? -21.662 41.765 62.319 1.00 53.41 190 ASN A O 1
ATOM 1486 N N . LEU A 1 191 ? -19.890 40.503 61.774 1.00 53.75 191 LEU A N 1
ATOM 1487 C CA . LEU A 1 191 ? -19.561 40.076 63.143 1.00 53.75 191 LEU A CA 1
ATOM 1488 C C . LEU A 1 191 ? -18.426 40.891 63.792 1.00 53.75 191 LEU A C 1
ATOM 1490 O O . LEU A 1 191 ? -18.206 40.761 64.988 1.00 53.75 191 LEU A O 1
ATOM 1494 N N . THR A 1 192 ? -17.732 41.760 63.048 1.00 55.91 192 THR A N 1
ATOM 1495 C CA . THR A 1 192 ? -16.613 42.588 63.555 1.00 55.91 192 THR A CA 1
ATOM 1496 C C . THR A 1 192 ? -16.945 44.079 63.698 1.00 55.91 192 THR A C 1
ATOM 1498 O O . THR A 1 192 ? -16.061 44.879 63.987 1.00 55.91 192 THR A O 1
ATOM 1501 N N . LYS A 1 193 ? -18.212 44.475 63.513 1.00 51.38 193 LYS A N 1
ATOM 1502 C CA . LYS A 1 193 ? -18.692 45.867 63.660 1.00 51.38 193 LYS A CA 1
ATOM 1503 C C . LYS A 1 193 ? -19.638 46.083 64.848 1.00 51.38 193 LYS A C 1
ATOM 1505 O O . LYS A 1 193 ? -20.442 47.011 64.834 1.00 51.38 193 LYS A O 1
ATOM 1510 N N . GLY A 1 194 ? -19.558 45.221 65.855 1.00 53.19 194 GLY A N 1
ATOM 1511 C CA . GLY A 1 194 ? -20.379 45.307 67.057 1.00 53.19 194 GLY A CA 1
ATOM 1512 C C . GLY A 1 194 ? -19.556 45.297 68.335 1.00 53.19 194 GLY A C 1
ATOM 1513 O O . GLY A 1 194 ? -19.776 44.395 69.125 1.00 53.19 194 GLY A O 1
ATOM 1514 N N . GLU A 1 195 ? -18.646 46.261 68.507 1.00 37.47 195 GLU A N 1
ATOM 1515 C CA . GLU A 1 195 ? -18.237 46.852 69.798 1.00 37.47 195 GLU A CA 1
ATOM 1516 C C . GLU A 1 195 ? -17.832 48.317 69.576 1.00 37.47 195 GLU A C 1
ATOM 1518 O O . GLU A 1 195 ? -17.205 48.603 68.526 1.00 37.47 195 GLU A O 1
#

pLDDT: mean 77.73, std 13.31, range [37.47, 94.5]

InterPro domains:
  IPR020991 Head-to-tail connector protein, podovirus-type [PF12236] (9-151)

Sequence (195 aa):
GVLQLNKFADFRVASDTIQQLTQRIAAAFLMNSSVQRDAERVTAEEIRFMAQELETALGGVYSILSQEFQLPIVKIILKRLQRKDKIPPLFDKVRPFVTTGIEALGRGQDLDKLTTFLRYLEVLGQETIARELNLNDYMARLAASIGIDTKGLIKSADQKAEEAKQQQEAMSQQMMQQAALNAAGPVANNLTKGE

Organism: NCBI:txid2994442